Protein AF-A0A6P0YB75-F1 (afdb_monomer)

Nearest PDB structures (foldseek):
  1csk-assembly4_D  TM=7.414E-01  e=5.940E-02  Homo sapiens
  1k9a-assembly7_C  TM=7.794E-01  e=1.738E-01  Rattus norvegicus
  1k9a-assembly5_E  TM=6.124E-01  e=2.244E-01  Rattus norvegicus
  1k9a-assembly1_A  TM=3.375E-01  e=1.346E-01  Rattus norvegicus
  1k9a-assembly2_B  TM=3.162E-01  e=3.741E-01  Rattus norvegicus

pLDDT: mean 79.68, std 18.78, range [30.53, 96.0]

Solvent-accessible surface area (backbone atoms only — not comparable to full-atom values): 10527 Å² total; per-residue (Å²): 138,81,85,79,86,72,79,84,76,64,83,79,72,74,65,93,62,77,86,62,41,35,24,21,36,36,48,36,80,83,42,90,81,48,35,46,64,26,13,80,39,65,90,89,41,56,79,74,48,77,43,51,48,67,44,62,29,33,53,76,48,67,44,97,85,58,57,25,29,30,30,38,38,74,94,76,40,71,29,22,32,57,35,80,29,58,23,79,59,63,76,88,78,91,82,90,75,78,83,50,81,52,40,25,37,88,39,49,40,70,37,56,26,31,30,60,19,46,100,91,36,49,51,35,69,26,18,70,25,59,44,93,86,26,50,74,47,103,55,62,46,47,55,68,40,49,28,31,28,37,69,59,61,91,82,54,59,65,32,83,57,17,25,28,32,27,30,72,89,44,70,86,51,58,34,21,31,54,44,87,31,43,50,69,115

Mean predicted aligned error: 10.73 Å

Sequence (185 aa):
MADQWTPWVNQNNEILLAQQQVCQLQSSPADSRAGVDFRDQPNGGRNIAFFNNGTSVTVINRSNDGQWTQVTGPNNSQGWVYTPYLQNCNTRSGSQLPDTGDRTGGVPVGTICRAIGSPEYPNIPVRDFPNAKGYNMPFNFAKNTPLRVTEPPAGQESQSKWVYVQSVQTPQQMGWVWRPYIQCN

Secondary structure (DSSP, 8-state):
----------GGGS-------EEEE---TT-TT-EEEEESSTTTPPEEEEEETT-EEEEEEE-TTSSEEEEE-GGG-EEEEEGGGEES------SS---STTEETTEETT-EEEE---SS-SSEEEESSSSTTSPEEEEEEPTT-EEEE-PPPTT----TTEEEEEESS-TT-EEEEEGGGEEE-

Foldseek 3Di:
DDDDDDPPPPPVPPDPPPPFWKFWFADAPPPPVQWWFFFADPDPGDGDDIDHTRFIWTFDAADPVRQWTWTQGPPRDIGITGNQRTHPIPDDDDDDDDPPLQDALNHGAFFKKFFQADPVGQWWFFFSAQDPNGDTDPDTHGGGFIWGFGGRPPRGGHDNQWTWIAGPVHRVDTGITGPVRIGTD

Radius of gyration: 20.88 Å; Cα contacts (8 Å, |Δi|>4): 397; chains: 1; bounding box: 41×43×80 Å

Structure (mmCIF, N/CA/C/O backbone):
data_AF-A0A6P0YB75-F1
#
_entry.id   AF-A0A6P0YB75-F1
#
loop_
_atom_site.group_PDB
_atom_site.id
_atom_site.type_symbol
_atom_site.label_atom_id
_atom_site.label_alt_id
_atom_site.label_comp_id
_atom_site.label_asym_id
_atom_site.label_entity_id
_atom_site.label_seq_id
_atom_site.pdbx_PDB_ins_code
_atom_site.Cartn_x
_atom_site.Cartn_y
_atom_site.Cartn_z
_atom_site.occupancy
_atom_site.B_iso_or_equiv
_atom_site.auth_seq_id
_atom_site.auth_comp_id
_atom_site.auth_asym_id
_atom_site.auth_atom_id
_atom_site.pdbx_PDB_model_num
ATOM 1 N N . MET A 1 1 ? 17.774 -27.769 59.144 1.00 42.06 1 MET A N 1
ATOM 2 C CA . MET A 1 1 ? 17.929 -27.396 57.725 1.00 42.06 1 MET A CA 1
ATOM 3 C C . MET A 1 1 ? 16.581 -27.678 57.089 1.00 42.06 1 MET A C 1
ATOM 5 O O . MET A 1 1 ? 16.241 -28.841 56.947 1.00 42.06 1 MET A O 1
ATOM 9 N N . ALA A 1 2 ? 15.746 -26.649 56.949 1.00 37.94 2 ALA A N 1
ATOM 10 C CA . ALA A 1 2 ? 14.371 -26.773 56.473 1.00 37.94 2 ALA A CA 1
ATOM 11 C C . ALA A 1 2 ? 14.336 -26.290 55.022 1.00 37.94 2 ALA A C 1
ATOM 13 O O . ALA A 1 2 ? 14.595 -25.113 54.772 1.00 37.94 2 ALA A O 1
ATOM 14 N N . ASP A 1 3 ? 14.078 -27.207 54.093 1.00 39.31 3 ASP A N 1
ATOM 15 C CA . ASP A 1 3 ? 13.956 -26.894 52.674 1.00 39.31 3 ASP A CA 1
ATOM 16 C C . ASP A 1 3 ? 12.686 -26.076 52.432 1.00 39.31 3 ASP A C 1
ATOM 18 O O . ASP A 1 3 ? 11.568 -26.489 52.750 1.00 39.31 3 ASP A O 1
ATOM 22 N N . GLN A 1 4 ? 12.885 -24.871 51.905 1.00 36.19 4 GLN A N 1
ATOM 23 C CA . GLN A 1 4 ? 11.822 -23.962 51.512 1.00 36.19 4 GLN A CA 1
ATOM 24 C C . GLN A 1 4 ? 11.139 -24.493 50.251 1.00 36.19 4 GLN A C 1
ATOM 26 O O . GLN A 1 4 ? 11.751 -24.614 49.193 1.00 36.19 4 GLN A O 1
ATOM 31 N N . TRP A 1 5 ? 9.848 -24.785 50.370 1.00 30.53 5 TRP A N 1
ATOM 32 C CA . TRP A 1 5 ? 8.972 -25.088 49.246 1.00 30.53 5 TRP A CA 1
ATOM 33 C C . TRP A 1 5 ? 8.669 -23.781 48.499 1.00 30.53 5 TRP A C 1
ATOM 35 O O . TRP A 1 5 ? 7.882 -22.960 48.968 1.00 30.53 5 TRP A O 1
ATOM 45 N N . THR A 1 6 ? 9.302 -23.553 47.351 1.00 41.78 6 THR A N 1
ATOM 46 C CA . THR A 1 6 ? 8.857 -22.537 46.391 1.00 41.78 6 THR A CA 1
ATOM 47 C C . THR A 1 6 ? 7.869 -23.185 45.421 1.00 41.78 6 THR A C 1
ATOM 49 O O . THR A 1 6 ? 8.198 -24.202 44.805 1.00 41.78 6 THR A O 1
ATOM 52 N N . PRO A 1 7 ? 6.650 -22.644 45.243 1.00 32.53 7 PRO A N 1
ATOM 53 C CA . PRO A 1 7 ? 5.796 -23.100 44.162 1.00 32.53 7 PRO A CA 1
ATOM 54 C C . PRO A 1 7 ? 6.470 -22.736 42.840 1.00 32.53 7 PRO A C 1
ATOM 56 O O . PRO A 1 7 ? 6.895 -21.594 42.647 1.00 32.53 7 PRO A O 1
ATOM 59 N N . TRP A 1 8 ? 6.538 -23.695 41.920 1.00 31.61 8 TRP A N 1
ATOM 60 C CA . TRP A 1 8 ? 6.822 -23.423 40.517 1.00 31.61 8 TRP A CA 1
ATOM 61 C C . TRP A 1 8 ? 5.766 -22.438 40.003 1.00 31.61 8 TRP A C 1
ATOM 63 O O . TRP A 1 8 ? 4.630 -22.815 39.710 1.00 31.61 8 TRP A O 1
ATOM 73 N N . VAL A 1 9 ? 6.126 -21.159 39.903 1.00 37.66 9 VAL A N 1
ATOM 74 C CA . VAL A 1 9 ? 5.370 -20.219 39.082 1.00 37.66 9 VAL A CA 1
ATOM 75 C C . VAL A 1 9 ? 5.700 -20.598 37.648 1.00 37.66 9 VAL A C 1
ATOM 77 O O . VAL A 1 9 ? 6.695 -20.154 37.082 1.00 37.66 9 VAL A O 1
ATOM 80 N N . ASN A 1 10 ? 4.890 -21.486 37.072 1.00 36.12 10 ASN A N 1
ATOM 81 C CA . ASN A 1 10 ? 4.864 -21.670 35.632 1.00 36.12 10 ASN A CA 1
ATOM 82 C C . ASN A 1 10 ? 4.626 -20.285 35.018 1.00 36.12 10 ASN A C 1
ATOM 84 O O . ASN A 1 10 ? 3.527 -19.741 35.121 1.00 36.12 10 ASN A O 1
ATOM 88 N N . GLN A 1 11 ? 5.643 -19.728 34.358 1.00 43.62 11 GLN A N 1
ATOM 89 C CA . GLN A 1 11 ? 5.582 -18.471 33.595 1.00 43.62 11 GLN A CA 1
ATOM 90 C C . GLN A 1 11 ? 4.576 -18.519 32.424 1.00 43.62 11 GLN A C 1
ATOM 92 O O . GLN A 1 11 ? 4.453 -17.572 31.662 1.00 43.62 11 GLN A O 1
ATOM 97 N N . ASN A 1 12 ? 3.804 -19.600 32.310 1.00 41.28 12 ASN A N 1
ATOM 98 C CA . ASN A 1 12 ? 2.745 -19.795 31.328 1.00 41.28 12 ASN A CA 1
ATOM 99 C C . ASN A 1 12 ? 1.387 -19.225 31.786 1.00 41.28 12 ASN A C 1
ATOM 101 O O . ASN A 1 12 ? 0.388 -19.432 31.106 1.00 41.28 12 ASN A O 1
ATOM 105 N N . ASN A 1 13 ? 1.337 -18.527 32.929 1.00 40.22 13 ASN A N 1
ATOM 106 C CA . ASN A 1 13 ? 0.132 -17.870 33.451 1.00 40.22 13 ASN A CA 1
ATOM 107 C C . ASN A 1 13 ? 0.037 -16.370 33.115 1.00 40.22 13 ASN A C 1
ATOM 109 O O . ASN A 1 13 ? -0.724 -15.640 33.750 1.00 40.22 13 ASN A O 1
ATOM 113 N N . GLU A 1 14 ? 0.718 -15.908 32.067 1.00 42.75 14 GLU A N 1
ATOM 114 C CA . GLU A 1 14 ? 0.273 -14.711 31.350 1.00 42.75 14 GLU A CA 1
ATOM 115 C C . GLU A 1 14 ? -0.895 -15.106 30.437 1.00 42.75 14 GLU A C 1
ATOM 117 O O . GLU A 1 14 ? -0.723 -15.461 29.278 1.00 42.75 14 GLU A O 1
ATOM 122 N N . ILE A 1 15 ? -2.077 -15.156 31.058 1.00 40.09 15 ILE A N 1
ATOM 123 C CA . ILE A 1 15 ? -3.403 -14.818 30.527 1.00 40.09 15 ILE A CA 1
ATOM 124 C C . ILE A 1 15 ? -3.524 -14.950 28.999 1.00 40.09 15 ILE A C 1
ATOM 126 O O . ILE A 1 15 ? -2.952 -14.158 28.254 1.00 40.09 15 ILE A O 1
ATOM 130 N N . LEU A 1 16 ? -4.394 -15.865 28.548 1.00 35.81 16 LEU A N 1
ATOM 131 C CA . LEU A 1 16 ? -5.056 -15.807 27.239 1.00 35.81 16 LEU A CA 1
ATOM 132 C C . LEU A 1 16 ? -5.754 -14.440 27.054 1.00 35.81 16 LEU A C 1
ATOM 134 O O . LEU A 1 16 ? -6.970 -14.309 27.181 1.00 35.81 16 LEU A O 1
ATOM 138 N N . LEU A 1 17 ? -4.992 -13.397 26.751 1.00 38.56 17 LEU A N 1
ATOM 139 C CA . LEU A 1 17 ? -5.487 -12.223 26.068 1.00 38.56 17 LEU A CA 1
ATOM 140 C C . LEU A 1 17 ? -5.640 -12.693 24.631 1.00 38.56 17 LEU A C 1
ATOM 142 O O . LEU A 1 17 ? -4.646 -13.010 23.977 1.00 38.56 17 LEU A O 1
ATOM 146 N N . ALA A 1 18 ? -6.882 -12.815 24.156 1.00 42.28 18 ALA A N 1
ATOM 147 C CA . ALA A 1 18 ? -7.155 -12.931 22.730 1.00 42.28 18 ALA A CA 1
ATOM 148 C C . ALA A 1 18 ? -6.204 -11.967 22.011 1.00 42.28 18 ALA A C 1
ATOM 150 O O . ALA A 1 18 ? -6.216 -10.780 22.333 1.00 42.28 18 ALA A O 1
ATOM 151 N N . GLN A 1 19 ? -5.312 -12.486 21.160 1.00 53.00 19 GLN A N 1
ATOM 152 C CA . GLN A 1 19 ? -4.280 -11.704 20.479 1.00 53.00 19 GLN A CA 1
ATOM 153 C C . GLN A 1 19 ? -4.972 -10.702 19.550 1.00 53.00 19 GLN A C 1
ATOM 155 O O . GLN A 1 19 ? -5.196 -10.952 18.368 1.00 53.00 19 GLN A O 1
ATOM 160 N N . GLN A 1 20 ? -5.409 -9.590 20.126 1.00 65.50 20 GLN A N 1
ATOM 161 C CA . GLN A 1 20 ? -6.112 -8.521 19.457 1.00 65.50 20 GLN A CA 1
ATOM 162 C C . GLN A 1 20 ? -5.067 -7.771 18.646 1.00 65.50 20 GLN A C 1
ATOM 164 O O . GLN A 1 20 ? -4.262 -7.016 19.185 1.00 65.50 20 GLN A O 1
ATOM 169 N N . GLN A 1 21 ? -5.041 -8.052 17.346 1.00 82.00 21 GLN A N 1
ATOM 170 C CA . GLN A 1 21 ? -4.187 -7.353 16.399 1.00 82.00 21 GLN A CA 1
ATOM 171 C C . GLN A 1 21 ? -4.589 -5.873 16.390 1.00 82.00 21 GLN A C 1
ATOM 173 O O . GLN A 1 21 ? -5.660 -5.511 15.912 1.00 82.00 21 GLN A O 1
ATOM 178 N N . VAL A 1 22 ? -3.730 -5.020 16.926 1.00 86.94 22 VAL A N 1
ATOM 179 C CA . VAL A 1 22 ? -3.815 -3.562 16.882 1.00 86.94 22 VAL A CA 1
ATOM 180 C C . VAL A 1 22 ? -3.017 -3.071 15.687 1.00 86.94 22 VAL A C 1
ATOM 182 O O . VAL A 1 22 ? -1.873 -3.469 15.509 1.00 86.94 22 VAL A O 1
ATOM 185 N N . CYS A 1 23 ? -3.600 -2.189 14.890 1.00 89.50 23 CYS A N 1
ATOM 186 C CA . CYS A 1 23 ? -2.966 -1.542 13.747 1.00 89.50 23 CYS A CA 1
ATOM 187 C C . CYS A 1 23 ? -3.143 -0.026 13.848 1.00 89.50 23 CYS A C 1
ATOM 189 O O . CYS A 1 23 ? -4.002 0.456 14.585 1.00 89.50 23 CYS A O 1
ATOM 191 N N . GLN A 1 24 ? -2.382 0.727 13.067 1.00 91.12 24 GLN A N 1
ATOM 192 C CA . GLN A 1 24 ? -2.587 2.151 12.840 1.00 91.12 24 GLN A CA 1
ATOM 193 C C . GLN A 1 24 ? -3.299 2.395 11.511 1.00 91.12 24 GLN A C 1
ATOM 195 O O . GLN A 1 24 ? -3.044 1.724 10.511 1.00 91.12 24 GLN A O 1
ATOM 200 N N . LEU A 1 25 ? -4.197 3.377 11.500 1.00 91.50 25 LEU A N 1
ATOM 201 C CA . LEU A 1 25 ? -4.822 3.858 10.273 1.00 91.50 25 LEU A CA 1
ATOM 202 C C . LEU A 1 25 ? -3.837 4.708 9.479 1.00 91.50 25 LEU A C 1
ATOM 204 O O . LEU A 1 25 ? -3.236 5.628 10.024 1.00 91.50 25 LEU A O 1
ATOM 208 N N . GLN A 1 26 ? -3.730 4.442 8.185 1.00 90.00 26 GLN A N 1
ATOM 209 C CA . GLN A 1 26 ? -2.942 5.238 7.263 1.00 90.00 26 GLN A CA 1
ATOM 210 C C . GLN A 1 26 ? -3.632 5.278 5.902 1.00 90.00 26 GLN A C 1
ATOM 212 O O . GLN A 1 26 ? -3.748 4.274 5.198 1.00 90.00 26 GLN A O 1
ATOM 217 N N . SER A 1 27 ? -4.114 6.459 5.540 1.00 88.31 27 SER A N 1
ATOM 218 C CA . SER A 1 27 ? -4.605 6.769 4.200 1.00 88.31 27 SER A CA 1
ATOM 219 C C . SER A 1 27 ? -3.452 7.084 3.242 1.00 88.31 27 SER A C 1
ATOM 221 O O . SER A 1 27 ? -2.289 7.179 3.640 1.00 88.31 27 SER A O 1
ATOM 223 N N . SER A 1 28 ? -3.782 7.257 1.961 1.00 85.31 28 SER A N 1
ATOM 224 C CA . SER A 1 28 ? -2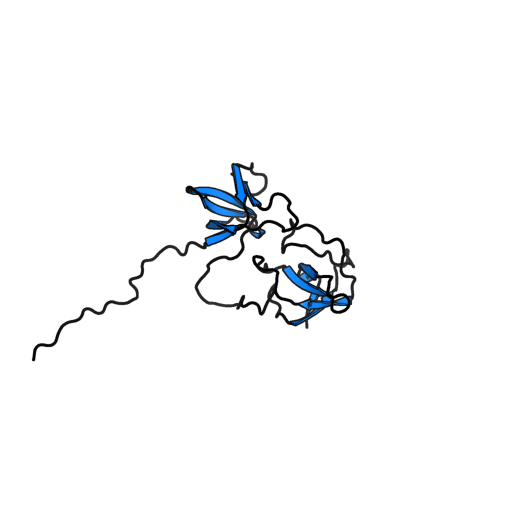.824 7.711 0.949 1.00 85.31 28 SER A CA 1
ATOM 225 C C . SER A 1 28 ? -2.147 9.018 1.386 1.00 85.31 28 SER A C 1
ATOM 227 O O . SER A 1 28 ? -2.868 9.936 1.773 1.00 85.31 28 SER A O 1
ATOM 229 N N . PRO A 1 29 ? -0.816 9.174 1.271 1.00 81.94 29 PRO A N 1
ATOM 230 C CA . PRO A 1 29 ? -0.142 10.437 1.573 1.00 81.94 29 PRO A CA 1
ATOM 231 C C . PRO A 1 29 ? -0.640 11.616 0.735 1.00 81.94 29 PRO A C 1
ATOM 233 O O . PRO A 1 29 ? -0.595 12.751 1.200 1.00 81.94 29 PRO A O 1
ATOM 236 N N . ALA A 1 30 ? -1.119 11.366 -0.488 1.00 81.62 30 ALA A N 1
ATOM 237 C CA . ALA A 1 30 ? -1.733 12.396 -1.319 1.00 81.62 30 ALA A CA 1
ATOM 238 C C . ALA A 1 30 ? -3.219 12.666 -0.992 1.00 81.62 30 ALA A C 1
ATOM 240 O O . ALA A 1 30 ? -3.802 13.578 -1.576 1.00 81.62 30 ALA A O 1
ATOM 241 N N . ASP A 1 31 ? -3.853 11.922 -0.069 1.00 84.12 31 ASP A N 1
ATOM 242 C CA . ASP A 1 31 ? -5.185 12.283 0.434 1.00 84.12 31 ASP A CA 1
ATOM 243 C C . ASP A 1 31 ? -5.062 13.497 1.363 1.00 84.12 31 ASP A C 1
ATOM 245 O O . ASP A 1 31 ? -4.543 13.408 2.477 1.00 84.12 31 ASP A O 1
ATOM 249 N N . SER A 1 32 ? -5.588 14.640 0.922 1.00 86.75 32 SER A N 1
ATOM 250 C CA . SER A 1 32 ? -5.543 15.897 1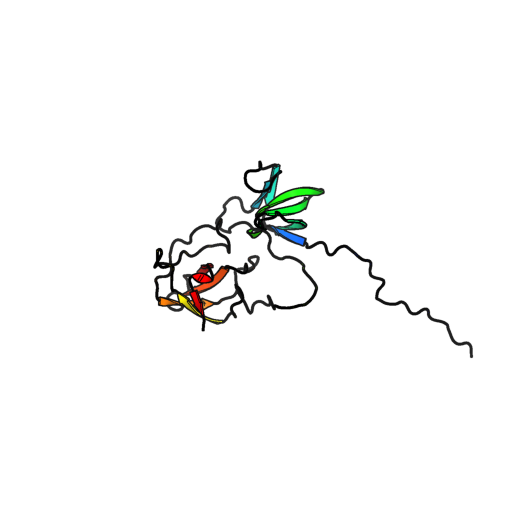.674 1.00 86.75 32 SER A CA 1
ATOM 251 C C . SER A 1 32 ? -6.333 15.862 2.985 1.00 86.75 32 SER A C 1
ATOM 253 O O . SER A 1 32 ? -6.193 16.772 3.799 1.00 86.75 32 SER A O 1
ATOM 255 N N . ARG A 1 33 ? -7.188 14.852 3.198 1.00 90.44 33 ARG A N 1
ATOM 256 C CA . ARG A 1 33 ? -7.925 14.673 4.457 1.00 90.44 33 ARG A CA 1
ATOM 257 C C . ARG A 1 33 ? -7.066 14.031 5.547 1.00 90.44 33 ARG A C 1
ATOM 259 O O . ARG A 1 33 ? -7.418 14.157 6.714 1.00 90.44 33 ARG A O 1
ATOM 266 N N . ALA A 1 34 ? -5.970 13.357 5.179 1.00 88.25 34 ALA A N 1
ATOM 267 C CA . ALA A 1 34 ? -5.028 12.710 6.096 1.00 88.25 34 ALA A CA 1
ATOM 268 C C . ALA A 1 34 ? -5.691 11.774 7.133 1.00 88.25 34 ALA A C 1
ATOM 270 O O . ALA A 1 34 ? -5.341 11.778 8.317 1.00 88.25 34 ALA A O 1
ATOM 271 N N . GLY A 1 35 ? -6.652 10.957 6.695 1.00 90.69 35 GLY A N 1
ATOM 272 C CA . GLY A 1 35 ? -7.375 10.039 7.572 1.00 90.69 35 GLY A CA 1
ATOM 273 C C . GLY A 1 35 ? -8.276 9.055 6.834 1.00 90.69 35 GLY A C 1
ATOM 274 O O . GLY A 1 35 ? -8.350 9.039 5.605 1.00 90.69 35 GLY A O 1
ATOM 275 N N . VAL A 1 36 ? -8.949 8.203 7.602 1.00 92.81 36 VAL A N 1
ATOM 276 C CA . VAL A 1 36 ? -9.714 7.053 7.118 1.00 92.81 36 VAL A CA 1
ATOM 277 C C . VAL A 1 36 ? -11.157 7.129 7.609 1.00 92.81 36 VAL A C 1
ATOM 279 O O . VAL A 1 36 ? -11.425 7.355 8.789 1.00 92.81 36 VAL A O 1
ATOM 282 N N . ASP A 1 37 ? -12.086 6.888 6.686 1.00 92.12 37 ASP A N 1
ATOM 283 C CA . ASP A 1 37 ? -13.514 6.767 6.971 1.00 92.12 37 ASP A CA 1
ATOM 284 C C . ASP A 1 37 ? -13.843 5.375 7.539 1.00 92.12 37 ASP A C 1
ATOM 286 O O . ASP A 1 37 ? -13.497 4.349 6.944 1.00 92.12 37 ASP A O 1
ATOM 290 N N . PHE A 1 38 ? -14.572 5.338 8.650 1.00 93.75 38 PHE A N 1
ATOM 291 C CA . PHE A 1 38 ? -15.242 4.148 9.166 1.00 93.75 38 PHE A CA 1
ATOM 292 C C . PHE A 1 38 ? -16.620 4.021 8.533 1.00 93.75 38 PHE A C 1
ATOM 294 O O . PHE A 1 38 ? -17.349 5.004 8.381 1.00 93.75 38 PHE A O 1
ATOM 301 N N . ARG A 1 39 ? -17.006 2.788 8.215 1.00 94.75 39 ARG A N 1
ATOM 302 C CA . ARG A 1 39 ? -18.315 2.474 7.640 1.00 94.75 39 ARG A CA 1
ATOM 303 C C . ARG A 1 39 ? -19.132 1.548 8.526 1.00 94.75 39 ARG A C 1
ATOM 305 O O . ARG A 1 39 ? -18.575 0.748 9.272 1.00 94.75 39 ARG A O 1
ATOM 312 N N . ASP A 1 40 ? -20.450 1.643 8.415 1.00 93.88 40 ASP A N 1
ATOM 313 C CA . ASP A 1 40 ? -21.387 0.727 9.078 1.00 93.88 40 ASP A CA 1
ATOM 314 C C . ASP A 1 40 ? -21.364 -0.688 8.480 1.00 93.88 40 ASP A C 1
ATOM 316 O O . ASP A 1 40 ? -21.554 -1.671 9.194 1.00 93.88 40 ASP A O 1
ATOM 320 N N . GLN A 1 41 ? -21.076 -0.798 7.184 1.00 90.69 41 GLN A N 1
ATOM 321 C CA . GLN A 1 41 ? -20.977 -2.052 6.443 1.00 90.69 41 GLN A CA 1
ATOM 322 C C . GLN A 1 41 ? -19.759 -2.054 5.505 1.00 90.69 41 GLN A C 1
ATOM 324 O O . GLN A 1 41 ? -19.338 -0.991 5.026 1.00 90.69 41 GLN A O 1
ATOM 329 N N . PRO A 1 42 ? -19.188 -3.235 5.202 1.00 85.94 42 PRO A N 1
ATOM 330 C CA . PRO A 1 42 ? -18.172 -3.350 4.165 1.00 85.94 42 PRO A CA 1
ATOM 331 C C . PRO A 1 42 ? -18.782 -3.013 2.797 1.00 85.94 42 PRO A C 1
ATOM 333 O O . PRO A 1 42 ? -19.970 -3.211 2.584 1.00 85.94 42 PRO A O 1
ATOM 336 N N . ASN A 1 43 ? -17.956 -2.511 1.878 1.00 80.88 43 ASN A N 1
ATOM 337 C CA . ASN A 1 43 ? -18.282 -2.223 0.475 1.00 80.88 43 ASN A CA 1
ATOM 338 C C . ASN A 1 43 ? -19.664 -1.576 0.207 1.00 80.88 43 ASN A C 1
ATOM 340 O O . ASN A 1 43 ? -20.669 -2.254 0.024 1.00 80.88 43 ASN A O 1
ATOM 344 N N . GLY A 1 44 ? -19.704 -0.246 0.083 1.00 78.69 44 GLY A N 1
ATOM 345 C CA . GLY A 1 44 ? -20.944 0.485 -0.226 1.00 78.69 44 GLY A CA 1
ATOM 346 C C . GLY A 1 44 ? -21.737 0.943 1.002 1.00 78.69 44 GLY A C 1
ATOM 347 O O . GLY A 1 44 ? -22.666 1.728 0.846 1.00 78.69 44 GLY A O 1
ATOM 348 N N . GLY A 1 45 ? -21.314 0.554 2.211 1.00 86.19 45 GLY A N 1
ATOM 349 C CA . GLY A 1 45 ? -21.825 1.107 3.469 1.00 86.19 45 GLY A CA 1
ATOM 350 C C . GLY A 1 45 ? -21.594 2.617 3.609 1.00 86.19 45 GLY A C 1
ATOM 351 O O . GLY A 1 45 ? -20.714 3.201 2.952 1.00 86.19 45 GLY A O 1
ATOM 352 N N . ARG A 1 46 ? -22.382 3.247 4.482 1.00 91.38 46 ARG A N 1
ATOM 353 C CA . ARG A 1 46 ? -22.335 4.682 4.772 1.00 91.38 46 ARG A CA 1
ATOM 354 C C . ARG A 1 46 ? -21.184 4.990 5.729 1.00 91.38 46 ARG A C 1
ATOM 356 O O . ARG A 1 46 ? -20.875 4.220 6.632 1.00 91.38 46 ARG A O 1
ATOM 363 N N . ASN A 1 47 ? -20.569 6.155 5.546 1.00 92.25 47 ASN A N 1
ATOM 364 C CA . ASN A 1 47 ? -19.598 6.693 6.492 1.00 92.25 47 ASN A CA 1
ATOM 365 C C . ASN A 1 47 ? -20.272 7.058 7.827 1.00 92.25 47 ASN A C 1
ATOM 367 O O . ASN A 1 47 ? -21.249 7.814 7.838 1.00 92.25 47 ASN A O 1
ATOM 371 N N . ILE A 1 48 ? -19.737 6.529 8.925 1.00 93.88 48 ILE A N 1
ATOM 372 C CA . ILE A 1 48 ? -20.224 6.749 10.293 1.00 93.88 48 ILE A CA 1
ATOM 373 C C . ILE A 1 48 ? -19.220 7.484 11.189 1.00 93.88 48 ILE A C 1
ATOM 375 O O . ILE A 1 48 ? -19.625 8.013 12.221 1.00 93.88 48 ILE A O 1
ATOM 379 N N . ALA A 1 49 ? -17.938 7.536 10.816 1.00 92.75 49 ALA A N 1
ATOM 380 C CA . ALA A 1 49 ? -16.906 8.281 11.534 1.00 92.75 49 ALA A CA 1
ATOM 381 C C . ALA A 1 49 ? -15.663 8.494 10.657 1.00 92.75 49 ALA A C 1
ATOM 383 O O . ALA A 1 49 ? -15.415 7.741 9.721 1.00 92.75 49 ALA A O 1
ATOM 384 N N . PHE A 1 50 ? -14.843 9.483 11.005 1.00 94.00 50 PHE A N 1
ATOM 385 C CA . PHE A 1 50 ? -13.554 9.741 10.366 1.00 94.00 50 PHE A CA 1
ATOM 386 C C . PHE A 1 50 ? -12.461 9.819 11.428 1.00 94.00 50 PHE A C 1
ATOM 388 O O . PHE A 1 50 ? -12.635 10.495 12.443 1.00 94.00 50 PHE A O 1
ATOM 395 N N . PHE A 1 51 ? -11.337 9.150 11.185 1.00 94.94 51 PHE A N 1
ATOM 396 C CA . PHE A 1 51 ? -10.189 9.154 12.087 1.00 94.94 51 PHE A CA 1
ATOM 397 C C . PHE A 1 51 ? -8.915 9.539 11.349 1.00 94.94 51 PHE A C 1
ATOM 399 O O . PHE A 1 51 ? -8.662 9.075 10.239 1.00 94.94 51 PHE A O 1
ATOM 406 N N . ASN A 1 52 ? -8.089 10.358 11.993 1.00 94.88 52 ASN A N 1
ATOM 407 C CA . ASN A 1 52 ? -6.818 10.801 11.433 1.00 94.88 52 ASN A CA 1
ATOM 408 C C . ASN A 1 52 ? -5.832 9.632 11.291 1.00 94.88 52 ASN A C 1
ATOM 410 O O . ASN A 1 52 ? -5.880 8.654 12.048 1.00 94.88 52 ASN A O 1
ATOM 414 N N . ASN A 1 53 ? -4.897 9.775 10.357 1.00 91.62 53 ASN A N 1
ATOM 415 C CA . ASN A 1 53 ? -3.741 8.895 10.227 1.00 91.62 53 ASN A CA 1
ATOM 416 C C . ASN A 1 53 ? -2.996 8.739 11.573 1.00 91.62 53 ASN A C 1
ATOM 418 O O . ASN A 1 53 ? -2.936 9.668 12.379 1.00 91.62 53 ASN A O 1
ATOM 422 N N . GLY A 1 54 ? -2.451 7.551 11.836 1.00 89.56 54 GLY A N 1
ATOM 423 C CA . GLY A 1 54 ? -1.795 7.181 13.094 1.00 89.56 54 GLY A CA 1
ATOM 424 C C . GLY A 1 54 ? -2.739 6.719 14.212 1.00 89.56 54 GLY A C 1
ATOM 425 O O . GLY A 1 54 ? -2.265 6.189 15.217 1.00 89.56 54 GLY A O 1
ATOM 426 N N . THR A 1 55 ? -4.062 6.864 14.052 1.00 93.94 55 THR A N 1
ATOM 427 C CA . THR A 1 55 ? -5.036 6.367 15.040 1.00 93.94 55 THR A CA 1
ATOM 428 C C . THR A 1 55 ? -4.917 4.852 15.188 1.00 93.94 55 THR A C 1
ATOM 430 O O . THR A 1 55 ? -5.043 4.121 14.204 1.00 93.94 55 THR A O 1
ATOM 433 N N . SER A 1 56 ? -4.719 4.382 16.420 1.00 92.19 56 SER A N 1
ATOM 434 C CA . SER A 1 56 ? -4.689 2.954 16.734 1.00 92.19 56 SER A CA 1
ATOM 435 C C . SER A 1 56 ? -6.093 2.357 16.752 1.00 92.19 56 SER A C 1
ATOM 437 O O . SER A 1 56 ? -7.013 2.909 17.358 1.00 92.19 56 SER A O 1
ATOM 439 N N . VAL A 1 57 ? -6.245 1.200 16.117 1.00 92.81 57 VAL A N 1
ATOM 440 C CA . VAL A 1 57 ? -7.496 0.447 16.026 1.00 92.81 57 VAL A CA 1
ATOM 441 C C . VAL A 1 57 ? -7.240 -1.030 16.279 1.00 92.81 57 VAL A C 1
ATOM 443 O O . VAL A 1 57 ? -6.192 -1.556 15.916 1.00 92.81 57 VAL A O 1
ATOM 446 N N . THR A 1 58 ? -8.204 -1.714 16.884 1.00 90.50 58 THR A N 1
ATOM 447 C CA . THR A 1 58 ? -8.122 -3.150 17.172 1.00 90.50 58 THR A CA 1
ATOM 448 C C . THR A 1 58 ? -8.943 -3.937 16.167 1.00 90.50 58 THR A C 1
ATOM 450 O O . THR A 1 58 ? -10.137 -3.695 16.031 1.00 90.50 58 THR A O 1
ATOM 453 N N . VAL A 1 59 ? -8.331 -4.892 15.476 1.00 88.38 59 VAL A N 1
ATOM 454 C CA . VAL A 1 59 ? -9.008 -5.795 14.543 1.00 88.38 59 VAL A CA 1
ATOM 455 C C . VAL A 1 59 ? -9.883 -6.776 15.313 1.00 88.38 59 VAL A C 1
ATOM 457 O O . VAL A 1 59 ? -9.400 -7.495 16.185 1.00 88.38 59 VAL A O 1
ATOM 460 N N . ILE A 1 60 ? -11.166 -6.828 14.952 1.00 89.38 60 ILE A N 1
ATOM 461 C CA . ILE A 1 60 ? -12.148 -7.729 15.573 1.00 89.38 60 ILE A CA 1
ATOM 462 C C . ILE A 1 60 ? -12.812 -8.675 14.570 1.00 89.38 60 ILE A C 1
ATOM 464 O O . ILE A 1 60 ? -13.288 -9.733 14.968 1.00 89.38 60 ILE A O 1
ATOM 468 N N . ASN A 1 61 ? -12.830 -8.336 13.275 1.00 85.06 61 ASN A N 1
ATOM 469 C CA . ASN A 1 61 ? -13.337 -9.226 12.229 1.00 85.06 61 ASN A CA 1
ATOM 470 C C . ASN A 1 61 ? -12.785 -8.856 10.843 1.00 85.06 61 ASN A C 1
ATOM 472 O O . ASN A 1 61 ? -12.170 -7.804 10.659 1.00 85.06 61 ASN A O 1
ATOM 476 N N . ARG A 1 62 ? -13.032 -9.703 9.843 1.00 86.31 62 ARG A N 1
ATOM 477 C CA . ARG A 1 62 ? -12.734 -9.447 8.431 1.00 86.31 62 ARG A CA 1
ATOM 478 C C . ARG A 1 62 ? -13.934 -9.824 7.571 1.00 86.31 62 ARG A C 1
ATOM 480 O O . ARG A 1 62 ? -14.699 -10.721 7.901 1.00 86.31 62 ARG A O 1
ATOM 487 N N . SER A 1 63 ? -14.095 -9.111 6.469 1.00 82.50 63 SER A N 1
ATOM 488 C CA . SER A 1 63 ? -15.084 -9.436 5.442 1.00 82.50 63 SER A CA 1
ATOM 489 C C . SER A 1 63 ? -14.655 -10.694 4.685 1.00 82.50 63 SER A C 1
ATOM 491 O O . SER A 1 63 ? -13.469 -11.025 4.644 1.00 82.50 63 SER A O 1
ATOM 493 N N . ASN A 1 64 ? -15.612 -11.388 4.065 1.00 75.69 64 ASN A N 1
ATOM 494 C CA . ASN A 1 64 ? -15.354 -12.654 3.370 1.00 75.69 64 ASN A CA 1
ATOM 495 C C . ASN A 1 64 ? -14.343 -12.523 2.216 1.00 75.69 64 ASN A C 1
ATOM 497 O O . ASN A 1 64 ? -13.623 -13.473 1.927 1.00 75.69 64 ASN A O 1
ATOM 501 N N . ASP A 1 65 ? -14.280 -11.361 1.560 1.00 73.44 65 ASP A N 1
ATOM 502 C CA . ASP A 1 65 ? -13.327 -11.075 0.478 1.00 73.44 65 ASP A CA 1
ATOM 503 C C . ASP A 1 65 ? -11.975 -10.528 0.982 1.00 73.44 65 ASP A C 1
ATOM 505 O O . ASP A 1 65 ? -11.050 -10.326 0.191 1.00 73.44 65 ASP A O 1
ATOM 509 N N . GLY A 1 66 ? -11.854 -10.283 2.292 1.00 76.88 66 GLY A N 1
ATOM 510 C CA . GLY A 1 66 ? -10.669 -9.728 2.938 1.00 76.88 66 GLY A CA 1
ATOM 511 C C . GLY A 1 66 ? -10.349 -8.277 2.564 1.00 76.88 66 GLY A C 1
ATOM 512 O O . GLY A 1 66 ? -9.273 -7.801 2.923 1.00 76.88 66 GLY A O 1
ATOM 513 N N . GLN A 1 67 ? -11.230 -7.570 1.846 1.00 82.12 67 GLN A N 1
ATOM 514 C CA . GLN A 1 67 ? -11.000 -6.174 1.451 1.00 82.12 67 GLN A CA 1
ATOM 515 C C . GLN A 1 67 ? -11.314 -5.182 2.569 1.00 82.12 67 GLN A C 1
ATOM 517 O O . GLN A 1 67 ? -10.781 -4.070 2.584 1.00 82.12 67 GLN A O 1
ATOM 522 N N . TRP A 1 68 ? -12.192 -5.578 3.486 1.00 88.12 68 TRP A N 1
ATOM 523 C CA . TRP A 1 68 ? -12.602 -4.782 4.633 1.00 88.12 68 TRP A CA 1
ATOM 524 C C . TRP A 1 68 ? -12.309 -5.508 5.938 1.00 88.12 68 TRP A C 1
ATOM 526 O O . TRP A 1 68 ? -12.573 -6.708 6.078 1.00 88.12 68 TRP A O 1
ATOM 536 N N . THR A 1 69 ? -11.838 -4.749 6.918 1.00 90.19 69 THR A N 1
ATOM 537 C CA . THR A 1 69 ? -11.591 -5.213 8.279 1.00 90.19 69 THR A CA 1
ATOM 538 C C . THR A 1 69 ? -12.530 -4.475 9.214 1.00 90.19 69 THR A C 1
ATOM 540 O O . THR A 1 69 ? -12.621 -3.247 9.166 1.00 90.19 69 THR A O 1
ATOM 543 N N . GLN A 1 70 ? -13.220 -5.219 10.070 1.00 92.12 70 GLN A N 1
ATOM 544 C CA . GLN A 1 70 ? -13.973 -4.629 11.162 1.00 92.12 70 GLN A CA 1
ATOM 545 C C . GLN A 1 70 ? -13.019 -4.358 12.317 1.00 92.12 70 GLN A C 1
ATOM 547 O O . GLN A 1 70 ? -12.243 -5.235 12.718 1.00 92.12 70 GLN A O 1
ATOM 552 N N . VAL A 1 71 ? -13.083 -3.145 12.849 1.00 93.00 71 VAL A N 1
ATOM 553 C CA . VAL A 1 71 ? -12.190 -2.688 13.903 1.00 93.00 71 VAL A CA 1
ATOM 554 C C . VAL A 1 71 ? -12.952 -1.985 15.018 1.00 93.00 71 VAL A C 1
ATOM 556 O O . VAL A 1 71 ? -14.020 -1.412 14.794 1.00 93.00 71 VAL A O 1
ATOM 559 N N . THR A 1 72 ? -12.358 -1.993 16.204 1.00 93.56 72 THR A N 1
ATOM 560 C CA . THR A 1 72 ? -12.705 -1.106 17.312 1.00 93.56 72 THR A CA 1
ATOM 561 C C . THR A 1 72 ? -11.713 0.055 17.336 1.00 93.56 72 THR A C 1
ATOM 563 O O . THR A 1 72 ? -10.509 -0.162 17.487 1.00 93.56 72 THR A O 1
ATOM 566 N N . GLY A 1 73 ? -12.204 1.278 17.155 1.00 90.62 73 GLY A N 1
ATOM 567 C CA . GLY A 1 73 ? -11.442 2.522 17.241 1.00 90.62 73 GLY A CA 1
ATOM 568 C C . GLY A 1 73 ? -11.619 3.244 18.585 1.00 90.62 73 GLY A C 1
ATOM 569 O O . GLY A 1 73 ? -12.133 2.664 19.548 1.00 90.62 73 GLY A O 1
ATOM 570 N N . PRO A 1 74 ? -11.210 4.524 18.671 1.00 90.56 74 PRO A N 1
ATOM 571 C CA . PRO A 1 74 ? -11.369 5.348 19.868 1.00 90.56 74 PRO A CA 1
ATOM 572 C C . PRO A 1 74 ? -12.801 5.341 20.420 1.00 90.56 74 PRO A C 1
ATOM 574 O O . PRO A 1 74 ? -13.773 5.245 19.664 1.00 90.56 74 PRO A O 1
ATOM 577 N N . ASN A 1 75 ? -12.933 5.463 21.744 1.00 87.81 75 ASN A N 1
ATOM 578 C CA . ASN A 1 75 ? -14.215 5.458 22.465 1.00 87.81 75 ASN A CA 1
ATOM 579 C C . ASN A 1 75 ? -15.073 4.198 22.228 1.00 87.81 75 ASN A C 1
ATOM 581 O O . ASN A 1 75 ? -16.298 4.276 22.249 1.00 87.81 75 ASN A O 1
ATOM 585 N N . ASN A 1 76 ? -14.440 3.045 21.980 1.00 87.06 76 ASN A N 1
ATOM 586 C CA . ASN A 1 76 ? -15.105 1.776 21.649 1.00 87.06 76 ASN A CA 1
ATOM 587 C C . ASN A 1 76 ? -16.011 1.843 20.407 1.00 87.06 76 ASN A C 1
ATOM 589 O O . ASN A 1 76 ? -16.902 1.007 20.242 1.00 87.06 76 ASN A O 1
ATOM 593 N N . SER A 1 77 ? -15.789 2.819 19.521 1.00 90.88 77 SER A N 1
ATOM 594 C CA . SER A 1 77 ? -16.496 2.889 18.243 1.00 90.88 77 SER A CA 1
ATOM 595 C C . SER A 1 77 ? -16.138 1.679 17.385 1.00 90.88 77 SER A C 1
ATOM 597 O O . SER A 1 77 ? -14.971 1.310 17.276 1.00 90.88 77 SER A O 1
ATOM 599 N N . GLN A 1 78 ? -17.138 1.047 16.776 1.00 93.81 78 GLN A N 1
ATOM 600 C CA . GLN A 1 78 ? -16.927 -0.079 15.872 1.00 93.81 78 GLN A CA 1
ATOM 601 C C . GLN A 1 78 ? -17.337 0.301 14.460 1.00 93.81 78 GLN A C 1
ATOM 603 O O . GLN A 1 78 ? -18.352 0.965 14.250 1.00 93.81 78 GLN A O 1
ATOM 608 N N . GLY A 1 79 ? -16.553 -0.145 13.489 1.00 94.00 79 GLY A N 1
ATOM 609 C CA . GLY A 1 79 ? -16.847 0.087 12.087 1.00 94.00 79 GLY A CA 1
ATOM 610 C C . GLY A 1 79 ? -15.944 -0.720 11.174 1.00 94.00 79 GLY A C 1
ATOM 611 O O . GLY A 1 79 ? -15.052 -1.446 11.612 1.00 94.00 79 GLY A O 1
ATOM 612 N N . TRP A 1 80 ? -16.200 -0.586 9.883 1.00 94.75 80 TRP A N 1
ATOM 613 C CA . TRP A 1 80 ? -15.452 -1.223 8.815 1.00 94.75 80 TRP A CA 1
ATOM 614 C C . TRP A 1 80 ? -14.501 -0.227 8.173 1.00 94.75 80 TRP A C 1
ATOM 616 O O . TRP A 1 80 ? -14.908 0.864 7.772 1.00 94.75 80 TRP A O 1
ATOM 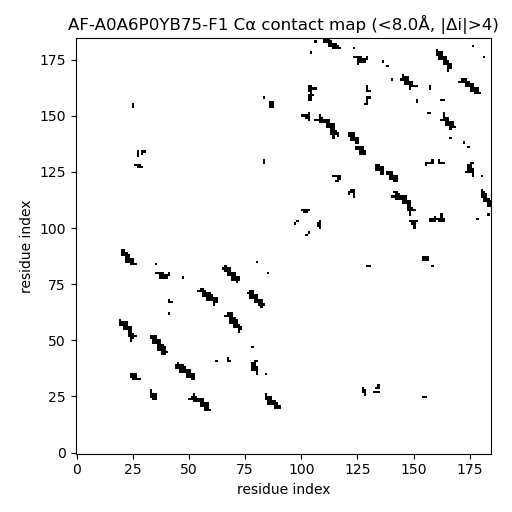626 N N . VAL A 1 81 ? -13.246 -0.634 8.024 1.00 93.31 81 VAL A N 1
ATOM 627 C CA . VAL A 1 81 ? -12.228 0.103 7.274 1.00 93.31 81 VAL A CA 1
ATOM 628 C C . VAL A 1 81 ? -11.725 -0.733 6.113 1.00 93.31 81 VAL A C 1
ATOM 630 O O . VAL A 1 81 ? -11.731 -1.965 6.162 1.00 93.31 81 VAL A O 1
ATOM 633 N N . TYR A 1 82 ? -11.270 -0.059 5.063 1.00 90.19 82 TYR A N 1
ATOM 634 C CA . TYR A 1 82 ? -10.602 -0.730 3.958 1.00 90.19 82 TYR A CA 1
ATOM 635 C C . TYR A 1 82 ? -9.280 -1.305 4.478 1.00 90.19 82 TYR A C 1
ATOM 637 O O . TYR A 1 82 ? -8.434 -0.561 4.975 1.00 90.19 82 TYR A O 1
ATOM 645 N N . THR A 1 83 ? -9.114 -2.627 4.405 1.00 87.12 83 THR A N 1
ATOM 646 C CA . THR A 1 83 ? -7.972 -3.349 4.989 1.00 87.12 83 THR A CA 1
ATOM 647 C C . THR A 1 83 ? -6.624 -2.771 4.557 1.00 87.12 83 THR A C 1
ATOM 649 O O . THR A 1 83 ? -5.749 -2.636 5.408 1.00 87.12 83 THR A O 1
ATOM 652 N N . PRO A 1 84 ? -6.448 -2.334 3.296 1.00 86.31 84 PRO A N 1
ATOM 653 C CA . PRO A 1 84 ? -5.225 -1.675 2.858 1.00 86.31 84 PRO A CA 1
ATOM 654 C C . PRO A 1 84 ? -4.861 -0.341 3.525 1.00 86.31 84 PRO A C 1
ATOM 656 O O . PRO A 1 84 ? -3.812 0.195 3.184 1.00 86.31 84 PRO A O 1
ATOM 659 N N . TYR A 1 85 ? -5.704 0.225 4.390 1.00 90.25 85 TYR A N 1
ATOM 660 C CA . TYR A 1 85 ? -5.361 1.387 5.219 1.00 90.25 85 TYR A CA 1
ATOM 661 C C . TYR A 1 85 ? -4.898 1.003 6.631 1.00 90.25 85 TYR A C 1
ATOM 663 O O . TYR A 1 85 ? -4.568 1.881 7.420 1.00 90.25 85 TYR A O 1
ATOM 671 N N . LEU A 1 86 ? -4.886 -0.286 6.979 1.00 88.38 86 LEU A N 1
ATOM 672 C CA . LEU A 1 86 ? -4.336 -0.774 8.243 1.00 88.38 86 LEU A CA 1
ATOM 673 C C . LEU A 1 86 ? -2.850 -1.061 8.068 1.00 88.38 86 LEU A C 1
ATOM 675 O O . LEU A 1 86 ? -2.487 -1.905 7.254 1.00 88.38 86 LEU A O 1
ATOM 679 N N . GLN A 1 87 ? -2.011 -0.361 8.819 1.00 85.88 87 GLN A N 1
ATOM 680 C CA . GLN A 1 87 ? -0.550 -0.462 8.794 1.00 85.88 87 GLN A CA 1
ATOM 681 C C . GLN A 1 87 ? -0.024 -0.610 10.228 1.00 85.88 87 GLN A C 1
ATOM 683 O O . GLN A 1 87 ? -0.779 -0.434 11.183 1.00 85.88 87 GLN A O 1
ATOM 688 N N . ASN A 1 88 ? 1.261 -0.891 10.405 1.00 82.75 88 ASN A N 1
ATOM 689 C CA . ASN A 1 88 ? 1.948 -0.976 11.698 1.00 82.75 88 ASN A CA 1
ATOM 690 C C . ASN A 1 88 ? 1.237 -1.922 12.676 1.00 82.75 88 ASN A C 1
ATOM 692 O O . ASN A 1 88 ? 1.001 -1.582 13.840 1.00 82.75 88 ASN A O 1
ATOM 696 N N . CYS A 1 89 ? 0.817 -3.090 12.187 1.00 83.25 89 CYS A N 1
ATOM 697 C CA . CYS A 1 89 ? 0.038 -4.032 12.981 1.00 83.25 89 CYS A CA 1
ATOM 698 C C . CYS A 1 89 ? 0.918 -4.816 13.973 1.00 83.25 89 CYS A C 1
ATOM 700 O O . CYS A 1 89 ? 1.889 -5.461 13.590 1.00 83.25 89 CYS A O 1
ATOM 702 N N . ASN A 1 90 ? 0.546 -4.842 15.254 1.00 76.50 90 ASN A N 1
ATOM 703 C CA . ASN A 1 90 ? 1.314 -5.456 16.341 1.00 76.50 90 ASN A CA 1
ATOM 704 C C . ASN A 1 90 ? 1.186 -6.996 16.420 1.00 76.50 90 ASN A C 1
ATOM 706 O O . ASN A 1 90 ? 0.926 -7.558 17.482 1.00 76.50 90 ASN A O 1
ATOM 710 N N . THR A 1 91 ? 1.391 -7.740 15.337 1.00 56.56 91 THR A N 1
ATOM 711 C CA . THR A 1 91 ? 1.442 -9.206 15.459 1.00 56.56 91 THR A CA 1
ATOM 712 C C . THR A 1 91 ? 2.788 -9.654 16.040 1.00 56.56 91 THR A C 1
ATOM 714 O O . THR A 1 91 ? 3.785 -9.717 15.325 1.00 56.56 91 THR A O 1
ATOM 717 N N . ARG A 1 92 ? 2.831 -10.028 17.329 1.00 48.88 92 ARG A N 1
ATOM 718 C CA . ARG A 1 92 ? 3.891 -10.898 17.875 1.00 48.88 92 ARG A CA 1
ATOM 719 C C . ARG A 1 92 ? 3.408 -12.350 17.922 1.00 48.88 92 ARG A C 1
ATOM 721 O O . ARG A 1 92 ? 2.764 -12.740 18.890 1.00 48.88 92 ARG A O 1
ATOM 728 N N . SER A 1 93 ? 3.763 -13.144 16.907 1.00 40.62 93 SER A N 1
ATOM 729 C CA . SER A 1 93 ? 4.448 -14.449 17.057 1.00 40.62 93 SER A CA 1
ATOM 730 C C . SER A 1 93 ? 4.587 -15.184 15.715 1.00 40.62 93 SER A C 1
ATOM 732 O O . SER A 1 93 ? 3.638 -15.753 15.193 1.00 40.62 93 SER A O 1
ATOM 734 N N . GLY A 1 94 ? 5.815 -15.143 15.189 1.00 40.53 94 GLY A N 1
ATOM 735 C CA . GLY A 1 94 ? 6.571 -16.240 14.571 1.00 40.53 94 GLY A CA 1
ATOM 736 C C . GLY A 1 94 ? 5.862 -17.299 13.723 1.00 40.53 94 GLY A C 1
ATOM 737 O O . GLY A 1 94 ? 5.474 -18.333 14.251 1.00 40.53 94 GLY A O 1
ATOM 738 N N . SER A 1 95 ? 5.880 -17.110 12.399 1.00 36.66 95 SER A N 1
ATOM 739 C CA . SER A 1 95 ? 6.274 -18.130 11.405 1.00 36.66 95 SER A CA 1
ATOM 740 C C . SER A 1 95 ? 6.162 -17.553 9.981 1.00 36.66 95 SER A C 1
ATOM 742 O O . SER A 1 95 ? 5.088 -17.581 9.393 1.00 36.66 95 SER A O 1
ATOM 744 N N . GLN A 1 96 ? 7.297 -17.077 9.438 1.00 37.47 96 GLN A N 1
ATOM 745 C CA . GLN A 1 96 ? 7.568 -16.733 8.021 1.00 37.47 96 GLN A CA 1
ATOM 746 C C . GLN A 1 96 ? 6.740 -15.554 7.456 1.00 37.47 96 GLN A C 1
ATOM 748 O O . GLN A 1 96 ? 5.631 -15.727 6.976 1.00 37.47 96 GLN A O 1
ATOM 753 N N . LEU A 1 97 ? 7.220 -14.311 7.448 1.00 30.56 97 LEU A N 1
ATOM 754 C CA . LEU A 1 97 ? 8.476 -13.815 6.873 1.00 30.56 97 LEU A CA 1
ATOM 755 C C . LEU A 1 97 ? 9.008 -12.629 7.703 1.00 30.56 97 LEU A C 1
ATOM 757 O O . LEU A 1 97 ? 8.226 -11.989 8.403 1.00 30.56 97 LEU A O 1
ATOM 761 N N . PRO A 1 98 ? 10.308 -12.296 7.625 1.00 31.55 98 PRO A N 1
ATOM 762 C CA . PRO A 1 98 ? 10.791 -11.031 8.154 1.00 31.55 98 PRO A 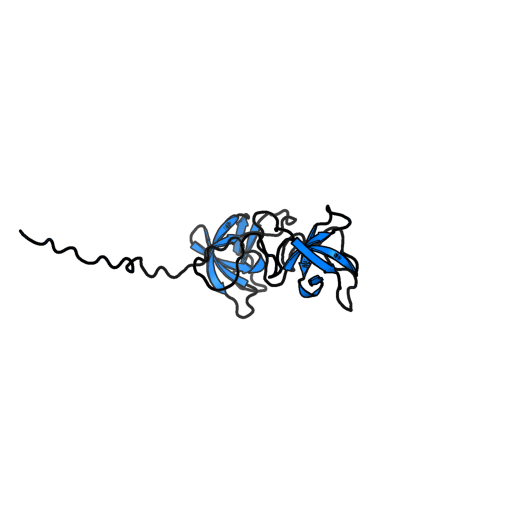CA 1
ATOM 763 C C . PRO A 1 98 ? 10.172 -9.913 7.311 1.00 31.55 98 PRO A C 1
ATOM 765 O O . PRO A 1 98 ? 10.515 -9.786 6.137 1.00 31.55 98 PRO A O 1
ATOM 768 N N . ASP A 1 99 ? 9.285 -9.123 7.909 1.00 45.09 99 ASP A N 1
ATOM 769 C CA . ASP A 1 99 ? 9.125 -7.708 7.550 1.00 45.09 99 ASP A CA 1
ATOM 770 C C . ASP A 1 99 ? 10.041 -6.883 8.477 1.00 45.09 99 ASP A C 1
ATOM 772 O O . ASP A 1 99 ? 9.671 -5.879 9.078 1.00 45.09 99 ASP A O 1
ATOM 776 N N . THR A 1 100 ? 11.284 -7.362 8.639 1.00 39.22 100 THR A N 1
ATOM 777 C CA . THR A 1 100 ? 12.400 -6.439 8.843 1.00 39.22 100 THR A CA 1
ATOM 778 C C . THR A 1 100 ? 12.434 -5.556 7.599 1.00 39.22 100 THR A C 1
ATOM 780 O O . THR A 1 100 ? 12.011 -6.008 6.535 1.00 39.22 100 THR A O 1
ATOM 783 N N . GLY A 1 101 ? 12.929 -4.324 7.687 1.00 54.31 101 GLY A N 1
ATOM 784 C CA . GLY A 1 101 ? 13.060 -3.392 6.552 1.00 54.31 101 GLY A CA 1
ATOM 785 C C . GLY A 1 101 ? 13.863 -3.909 5.341 1.00 54.31 101 GLY A C 1
ATOM 786 O O . GLY A 1 101 ? 14.238 -3.141 4.472 1.00 54.31 101 GLY A O 1
ATOM 787 N N . ASP A 1 102 ? 14.107 -5.211 5.238 1.00 69.38 102 ASP A N 1
ATOM 788 C CA . ASP A 1 102 ? 14.843 -5.897 4.200 1.00 69.38 102 ASP A CA 1
ATOM 789 C C . ASP A 1 102 ? 13.938 -6.479 3.102 1.00 69.38 102 ASP A C 1
ATOM 791 O O . ASP A 1 102 ? 14.476 -7.097 2.187 1.00 69.38 102 ASP A O 1
ATOM 795 N N . ARG A 1 103 ? 12.595 -6.364 3.153 1.00 81.44 103 ARG A N 1
ATOM 796 C CA . ARG A 1 103 ? 11.689 -6.836 2.079 1.00 81.44 103 ARG A CA 1
ATOM 797 C C . ARG A 1 103 ? 10.513 -5.889 1.802 1.00 81.44 103 ARG A C 1
ATOM 799 O O . ARG A 1 103 ? 9.993 -5.249 2.698 1.00 81.44 103 ARG A O 1
ATOM 806 N N . THR A 1 104 ? 10.039 -5.855 0.552 1.00 85.12 104 THR A N 1
ATOM 807 C CA . THR A 1 104 ? 8.716 -5.322 0.178 1.00 85.12 104 THR A CA 1
ATOM 808 C C . THR A 1 104 ? 8.027 -6.249 -0.827 1.00 85.12 104 THR A C 1
ATOM 810 O O . THR A 1 104 ? 8.617 -6.713 -1.801 1.00 85.12 104 THR A O 1
ATOM 813 N N . GLY A 1 105 ? 6.769 -6.599 -0.572 1.00 80.00 105 GLY A 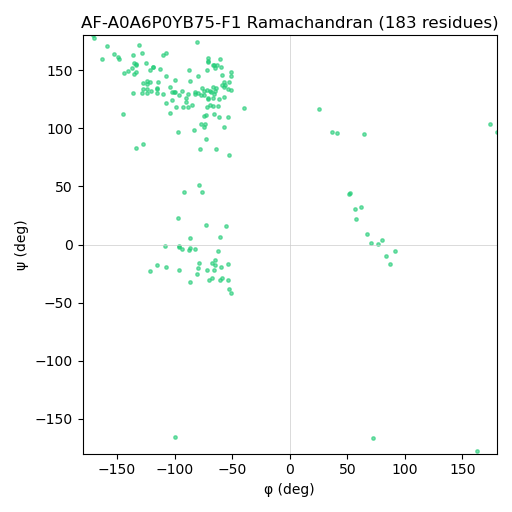N 1
ATOM 814 C CA . GLY A 1 105 ? 5.922 -7.455 -1.405 1.00 80.00 105 GLY A CA 1
ATOM 815 C C . GLY A 1 105 ? 6.505 -8.856 -1.544 1.00 80.00 105 GLY A C 1
ATOM 816 O O . GLY A 1 105 ? 6.424 -9.469 -2.609 1.00 80.00 105 GLY A O 1
ATOM 817 N N . GLY A 1 106 ? 7.186 -9.315 -0.488 1.00 81.69 106 GLY A N 1
ATOM 818 C CA . GLY A 1 106 ? 7.968 -10.551 -0.461 1.00 81.69 106 GLY A CA 1
ATOM 819 C C . GLY A 1 106 ? 9.329 -10.480 -1.170 1.00 81.69 106 GLY A C 1
ATOM 820 O O . GLY A 1 106 ? 10.044 -11.481 -1.183 1.00 81.69 106 GLY A O 1
ATOM 821 N N . VAL A 1 107 ? 9.720 -9.338 -1.745 1.00 86.19 107 VAL A N 1
ATOM 822 C CA . VAL A 1 107 ? 10.987 -9.167 -2.478 1.00 86.19 107 VAL A CA 1
ATOM 823 C C . VAL A 1 107 ? 12.035 -8.482 -1.603 1.00 86.19 107 VAL A C 1
ATOM 825 O O . VAL A 1 107 ? 11.721 -7.443 -1.032 1.00 86.19 107 VAL A O 1
ATOM 828 N N . PRO A 1 108 ? 13.276 -8.994 -1.509 1.00 87.88 108 PRO A N 1
ATOM 829 C CA . PRO A 1 108 ? 14.341 -8.330 -0.762 1.00 87.88 108 PRO A CA 1
ATOM 830 C C . PRO A 1 108 ? 14.640 -6.905 -1.234 1.00 87.88 108 PRO A C 1
ATOM 832 O O . PRO A 1 108 ? 14.772 -6.657 -2.433 1.00 87.88 108 PRO A O 1
ATOM 835 N N . VAL A 1 109 ? 14.800 -5.981 -0.291 1.00 87.19 109 VAL A N 1
ATOM 836 C CA . VAL A 1 109 ? 15.365 -4.651 -0.515 1.00 87.19 109 VAL A CA 1
ATOM 837 C C . VAL A 1 109 ? 16.758 -4.796 -1.122 1.00 87.19 109 VAL A C 1
ATOM 839 O O . VAL A 1 109 ? 17.517 -5.711 -0.812 1.00 87.19 109 VAL A O 1
ATOM 842 N N . GLY A 1 110 ? 17.065 -3.927 -2.080 1.00 88.00 110 GLY A N 1
ATOM 843 C CA . GLY A 1 110 ? 18.274 -3.986 -2.891 1.00 88.00 110 GLY A CA 1
ATOM 844 C C . GLY A 1 110 ? 18.156 -4.856 -4.146 1.00 88.00 110 GLY A C 1
ATOM 845 O O . GLY A 1 110 ? 18.957 -4.653 -5.062 1.00 88.00 110 GLY A O 1
ATOM 846 N N . THR A 1 111 ? 17.155 -5.744 -4.241 1.00 92.12 111 THR A N 1
ATOM 847 C CA . THR A 1 111 ? 16.919 -6.574 -5.438 1.00 92.12 111 THR A CA 1
ATOM 848 C C . THR A 1 111 ? 16.694 -5.692 -6.662 1.00 92.12 111 THR A C 1
ATOM 850 O O . THR A 1 111 ? 15.961 -4.700 -6.600 1.00 92.12 111 THR A O 1
ATOM 853 N N . ILE A 1 112 ? 17.305 -6.061 -7.789 1.00 94.31 112 ILE A N 1
ATOM 854 C CA . ILE A 1 112 ? 17.047 -5.414 -9.074 1.00 94.31 112 ILE A CA 1
ATOM 855 C C . ILE A 1 112 ? 15.951 -6.184 -9.802 1.00 94.31 112 ILE A C 1
ATOM 857 O O . ILE A 1 112 ? 16.095 -7.352 -10.155 1.00 94.31 112 ILE A O 1
ATOM 861 N N . CYS A 1 113 ? 14.855 -5.488 -10.051 1.00 94.94 113 CYS A N 1
ATOM 862 C CA . CYS A 1 113 ? 13.740 -5.943 -10.849 1.00 94.94 113 CYS A CA 1
ATOM 863 C C . CYS A 1 113 ? 13.715 -5.211 -12.189 1.00 94.94 113 CYS A C 1
ATOM 865 O O . CYS A 1 113 ? 14.337 -4.166 -12.393 1.00 94.94 113 CYS A O 1
ATOM 867 N N . ARG A 1 114 ? 12.938 -5.751 -13.115 1.00 95.00 114 ARG A N 1
ATOM 868 C CA . ARG A 1 114 ? 12.654 -5.153 -14.406 1.00 95.00 114 ARG A CA 1
ATOM 869 C C . ARG A 1 114 ? 11.154 -4.942 -14.533 1.00 95.00 114 ARG A C 1
ATOM 871 O O . ARG A 1 114 ? 10.365 -5.848 -14.266 1.00 95.00 114 ARG A O 1
ATOM 878 N N . ALA A 1 115 ? 10.773 -3.742 -14.949 1.00 93.62 115 ALA A N 1
ATOM 879 C CA . ALA A 1 115 ? 9.405 -3.439 -15.328 1.00 93.62 115 ALA A CA 1
ATOM 880 C C . ALA A 1 115 ? 9.002 -4.304 -16.531 1.00 93.62 115 ALA A C 1
ATOM 882 O O . ALA A 1 115 ? 9.626 -4.213 -17.586 1.00 93.62 115 ALA A O 1
ATOM 883 N N . ILE A 1 116 ? 7.977 -5.142 -16.396 1.00 92.62 116 ILE A N 1
ATOM 884 C CA . ILE A 1 116 ? 7.456 -5.951 -17.510 1.00 92.62 116 ILE A CA 1
ATOM 885 C C . ILE A 1 116 ? 6.096 -5.453 -18.010 1.00 92.62 116 ILE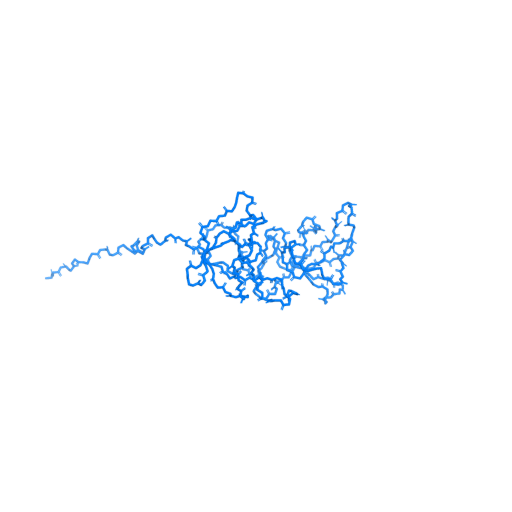 A C 1
ATOM 887 O O . ILE A 1 116 ? 5.758 -5.714 -19.166 1.00 92.62 116 ILE A O 1
ATOM 891 N N . GLY A 1 117 ? 5.376 -4.674 -17.193 1.00 87.06 117 GLY A N 1
ATOM 892 C CA . GLY A 1 117 ? 4.041 -4.174 -17.524 1.00 87.06 117 GLY A CA 1
ATOM 893 C C . GLY A 1 117 ? 2.980 -5.271 -17.476 1.00 87.06 117 GLY A C 1
ATOM 894 O O . GLY A 1 117 ? 3.218 -6.370 -16.974 1.00 87.06 117 GLY A O 1
ATOM 895 N N . SER A 1 118 ? 1.806 -4.967 -18.021 1.00 78.94 118 SER A N 1
ATOM 896 C CA . SER A 1 118 ? 0.827 -5.970 -18.440 1.00 78.94 118 SER A CA 1
ATOM 897 C C . SER A 1 118 ? 0.750 -6.002 -19.974 1.00 78.94 118 SER A C 1
ATOM 899 O O . SER A 1 118 ? 1.191 -5.049 -20.624 1.00 78.94 118 SER A O 1
ATOM 901 N N . PRO A 1 119 ? 0.183 -7.060 -20.581 1.00 71.44 119 PRO A N 1
ATOM 902 C CA . PRO A 1 119 ? -0.056 -7.103 -22.026 1.00 71.44 119 PRO A CA 1
ATOM 903 C C . PRO A 1 119 ? -0.852 -5.899 -22.561 1.00 71.44 119 PRO A C 1
ATOM 905 O O . PRO A 1 119 ? -0.631 -5.478 -23.691 1.00 71.44 119 PRO A O 1
ATOM 908 N N . GLU A 1 120 ? -1.737 -5.329 -21.739 1.00 70.81 120 GLU A N 1
ATOM 909 C CA . GLU A 1 120 ? -2.597 -4.186 -22.080 1.00 70.81 120 GLU A CA 1
ATOM 910 C C . GLU A 1 120 ? -2.007 -2.838 -21.628 1.00 70.81 120 GLU A C 1
ATOM 912 O O . GLU A 1 120 ? -2.327 -1.792 -22.189 1.00 70.81 120 GLU A O 1
ATOM 917 N N . TYR A 1 121 ? -1.105 -2.854 -20.640 1.00 69.62 121 TYR A N 1
ATOM 918 C CA . TYR A 1 121 ? -0.480 -1.672 -20.050 1.00 69.62 121 TYR A CA 1
ATOM 919 C C . TYR A 1 121 ? 1.048 -1.823 -20.072 1.00 69.62 121 TYR A C 1
ATOM 921 O O . TYR A 1 121 ? 1.644 -2.272 -19.086 1.00 69.62 121 TYR A O 1
ATOM 929 N N . PRO A 1 122 ? 1.720 -1.446 -21.179 1.00 78.81 122 PRO A N 1
ATOM 930 C CA . PRO A 1 122 ? 3.175 -1.567 -21.285 1.00 78.81 122 PRO A CA 1
ATOM 931 C C . PRO A 1 122 ? 3.913 -0.650 -20.301 1.00 78.81 122 PRO A C 1
ATOM 933 O O . PRO A 1 122 ? 5.064 -0.917 -19.960 1.00 78.81 122 PRO A O 1
ATOM 936 N N . ASN A 1 123 ? 3.250 0.407 -19.825 1.00 89.81 123 ASN A N 1
ATOM 937 C CA . ASN A 1 123 ? 3.751 1.283 -18.777 1.00 89.81 123 ASN A CA 1
ATOM 938 C C . ASN A 1 123 ? 3.110 0.908 -17.437 1.00 89.81 123 ASN A C 1
ATOM 940 O O . ASN A 1 123 ? 1.892 0.776 -17.334 1.00 89.81 123 ASN A O 1
ATOM 944 N N . ILE A 1 124 ? 3.939 0.767 -16.410 1.00 90.81 124 ILE A N 1
ATOM 945 C CA . ILE A 1 124 ? 3.534 0.411 -15.055 1.00 90.81 124 ILE A CA 1
ATOM 946 C C . ILE A 1 124 ? 3.109 1.680 -14.317 1.00 90.81 124 ILE A C 1
ATOM 948 O O . ILE A 1 124 ? 3.949 2.572 -14.145 1.00 90.81 124 ILE A O 1
ATOM 952 N N . PRO A 1 125 ? 1.855 1.764 -13.842 1.00 90.62 125 PRO A N 1
ATOM 953 C CA . PRO A 1 125 ? 1.443 2.851 -12.973 1.00 90.62 125 PRO A CA 1
ATOM 954 C C . PRO A 1 125 ? 2.166 2.761 -11.633 1.00 90.62 125 PRO A C 1
ATOM 956 O O . PRO A 1 125 ? 2.261 1.687 -11.032 1.00 90.62 125 PRO A O 1
ATOM 959 N N . VAL A 1 126 ? 2.642 3.907 -11.163 1.00 92.81 126 VAL A N 1
ATOM 960 C CA . VAL A 1 126 ? 3.291 4.046 -9.860 1.00 92.81 126 VAL A CA 1
ATOM 961 C C . VAL A 1 126 ? 2.307 4.712 -8.902 1.00 92.81 126 VAL A C 1
ATOM 963 O O . VAL A 1 126 ? 1.624 5.667 -9.272 1.00 92.81 126 VAL A O 1
ATOM 966 N N . ARG A 1 127 ? 2.197 4.193 -7.678 1.00 91.69 127 ARG A N 1
ATOM 967 C CA . ARG A 1 127 ? 1.295 4.699 -6.635 1.00 91.69 127 ARG A CA 1
ATOM 968 C C . ARG A 1 127 ? 2.072 5.307 -5.475 1.00 91.69 127 ARG A C 1
ATOM 970 O O . ARG A 1 127 ? 3.191 4.895 -5.178 1.00 91.69 127 ARG A O 1
ATOM 977 N N . ASP A 1 128 ? 1.460 6.271 -4.804 1.00 89.25 128 ASP A N 1
ATOM 978 C CA . ASP A 1 128 ? 1.983 6.896 -3.580 1.00 89.25 128 ASP A CA 1
ATOM 979 C C . ASP A 1 128 ? 1.765 6.050 -2.316 1.00 89.25 128 ASP A C 1
ATOM 981 O O . ASP A 1 128 ? 2.401 6.289 -1.289 1.00 89.25 128 ASP A O 1
ATOM 985 N N . PHE A 1 129 ? 0.883 5.053 -2.401 1.00 87.69 129 PHE A N 1
ATOM 986 C CA . PHE A 1 129 ? 0.496 4.182 -1.300 1.00 87.69 129 PHE A CA 1
ATOM 987 C C . PHE A 1 129 ? 0.245 2.748 -1.814 1.00 87.69 129 PHE A C 1
ATOM 989 O O . PHE A 1 129 ? -0.199 2.598 -2.958 1.00 87.69 129 PHE A O 1
ATOM 996 N N . PRO A 1 130 ? 0.507 1.682 -1.026 1.00 84.00 130 PRO A N 1
ATOM 997 C CA . PRO A 1 130 ? 0.520 0.289 -1.492 1.00 84.00 130 PRO A CA 1
ATOM 998 C C . PRO A 1 130 ? -0.881 -0.297 -1.694 1.00 84.00 130 PRO A C 1
ATOM 1000 O O . PRO A 1 130 ? -1.170 -1.409 -1.258 1.00 84.00 130 PRO A O 1
ATOM 1003 N N . ASN A 1 131 ? -1.799 0.435 -2.325 1.00 80.50 131 ASN A N 1
ATOM 1004 C CA . ASN A 1 131 ? -3.138 -0.060 -2.592 1.00 80.50 131 ASN A CA 1
ATOM 1005 C C . ASN A 1 131 ? -3.793 0.581 -3.819 1.00 80.50 131 ASN A C 1
ATOM 1007 O O . ASN A 1 131 ? -3.384 1.623 -4.321 1.00 80.50 131 ASN A O 1
ATOM 1011 N N . ALA A 1 132 ? -4.865 -0.053 -4.299 1.00 72.75 132 ALA A N 1
ATOM 1012 C CA . ALA A 1 132 ? -5.588 0.392 -5.491 1.00 72.75 132 ALA A CA 1
ATOM 1013 C C . ALA A 1 132 ? -6.329 1.735 -5.321 1.00 72.75 132 ALA A C 1
ATOM 1015 O O . ALA A 1 132 ? -6.748 2.328 -6.313 1.00 72.75 132 ALA A O 1
ATOM 1016 N N . LYS A 1 133 ? -6.522 2.196 -4.080 1.00 77.81 133 LYS A N 1
ATOM 1017 C CA . LYS A 1 133 ? -7.128 3.489 -3.738 1.00 77.81 133 LYS A CA 1
ATOM 1018 C C . LYS A 1 133 ? -6.083 4.595 -3.544 1.00 77.81 133 LYS A C 1
ATOM 1020 O O . LYS A 1 133 ? -6.484 5.733 -3.327 1.00 77.81 133 LYS A O 1
ATOM 1025 N N . GLY A 1 134 ? -4.789 4.276 -3.625 1.00 81.31 134 GLY A N 1
ATOM 1026 C CA . GLY A 1 134 ? -3.718 5.264 -3.632 1.00 81.31 134 GLY A CA 1
ATOM 1027 C C . GLY A 1 134 ? -3.769 6.128 -4.888 1.00 81.31 134 GLY A C 1
ATOM 1028 O O . GLY A 1 134 ? -4.279 5.707 -5.936 1.00 81.31 134 GLY A O 1
ATOM 1029 N N . TYR A 1 135 ? -3.231 7.335 -4.806 1.00 86.81 135 TYR A N 1
ATOM 1030 C CA . TYR A 1 135 ? -3.123 8.228 -5.950 1.00 86.81 135 TYR A CA 1
ATOM 1031 C C . TYR A 1 135 ? -2.051 7.739 -6.928 1.00 86.81 135 TYR A C 1
ATOM 1033 O O . TYR A 1 135 ? -1.071 7.085 -6.567 1.00 86.81 135 TYR A O 1
ATOM 1041 N N . ASN A 1 136 ? -2.257 8.039 -8.211 1.00 89.44 136 ASN A N 1
ATOM 1042 C CA . ASN A 1 136 ? -1.213 7.846 -9.210 1.00 89.44 136 ASN A CA 1
ATOM 1043 C C . ASN A 1 136 ? -0.126 8.898 -8.998 1.00 89.44 136 ASN A C 1
ATOM 1045 O O . ASN A 1 136 ? -0.422 10.089 -8.900 1.00 89.44 136 ASN A O 1
ATOM 1049 N N . MET A 1 137 ? 1.124 8.457 -9.000 1.00 90.31 137 MET A N 1
ATOM 1050 C CA . MET A 1 137 ? 2.258 9.352 -9.169 1.00 90.31 137 MET A CA 1
ATOM 1051 C C . MET A 1 137 ? 2.195 10.016 -10.556 1.00 90.31 137 MET A C 1
ATOM 1053 O O . MET A 1 137 ? 1.640 9.439 -11.496 1.00 90.31 137 MET A O 1
ATOM 1057 N N . PRO A 1 138 ? 2.793 11.208 -10.733 1.00 91.56 138 PRO A N 1
ATOM 1058 C CA . PRO A 1 138 ? 2.770 11.942 -12.001 1.00 91.56 138 PRO A CA 1
ATOM 1059 C C . PRO A 1 138 ? 3.673 11.322 -13.089 1.00 91.56 138 PRO A C 1
ATOM 1061 O O . PRO A 1 138 ? 4.015 11.983 -14.067 1.00 91.56 138 PRO A O 1
ATOM 1064 N N . PHE A 1 139 ? 4.091 10.065 -12.925 1.00 92.31 139 PHE A N 1
ATOM 1065 C CA . PHE A 1 139 ? 4.935 9.321 -13.853 1.00 92.31 139 PHE A CA 1
ATOM 1066 C C . PHE A 1 139 ? 4.621 7.821 -13.793 1.00 92.31 139 PHE A C 1
ATOM 1068 O O . PHE A 1 139 ? 4.079 7.311 -12.814 1.00 92.31 139 PHE A O 1
ATOM 1075 N N . ASN A 1 140 ? 5.029 7.114 -14.846 1.00 93.38 140 ASN A N 1
ATOM 1076 C CA . ASN A 1 140 ? 4.944 5.661 -14.965 1.00 93.38 140 ASN A CA 1
ATOM 1077 C C . ASN A 1 140 ? 6.331 5.093 -15.279 1.00 93.38 140 ASN A C 1
ATOM 1079 O O . ASN A 1 140 ? 7.154 5.781 -15.886 1.00 93.38 140 ASN A O 1
ATOM 1083 N N . PHE A 1 141 ? 6.570 3.824 -14.953 1.00 94.06 141 PHE A N 1
ATOM 1084 C CA . PHE A 1 141 ? 7.756 3.124 -15.449 1.00 94.06 141 PHE A CA 1
ATOM 1085 C C . PHE A 1 141 ? 7.460 2.467 -16.790 1.00 94.06 141 PHE A C 1
ATOM 1087 O O . PHE A 1 141 ? 6.480 1.737 -16.924 1.00 94.06 141 PHE A O 1
ATOM 1094 N N . ALA A 1 142 ? 8.309 2.705 -17.783 1.00 92.44 142 ALA A N 1
ATOM 1095 C CA . ALA A 1 142 ? 8.191 2.034 -19.066 1.00 92.44 142 ALA A CA 1
ATOM 1096 C C . ALA A 1 142 ? 8.584 0.555 -18.949 1.00 92.44 142 ALA A C 1
ATOM 1098 O O . ALA A 1 142 ? 9.337 0.147 -18.058 1.00 92.44 142 ALA A O 1
ATOM 1099 N N . LYS A 1 143 ? 8.113 -0.269 -19.887 1.00 91.56 143 LYS A N 1
ATOM 1100 C CA . LYS A 1 143 ? 8.602 -1.643 -20.024 1.00 91.56 143 LYS A CA 1
ATOM 1101 C C . LYS A 1 143 ? 10.129 -1.646 -20.137 1.00 91.56 143 LYS A C 1
ATOM 1103 O O . LYS A 1 143 ? 10.716 -0.829 -20.838 1.00 91.56 143 LYS A O 1
ATOM 1108 N N . ASN A 1 144 ? 10.760 -2.613 -19.483 1.00 91.12 144 ASN A N 1
ATOM 1109 C CA . ASN A 1 144 ? 12.201 -2.794 -19.339 1.00 91.12 144 ASN A CA 1
ATOM 1110 C C . ASN A 1 144 ? 12.938 -1.784 -18.450 1.00 91.12 144 ASN A C 1
ATOM 1112 O O . ASN A 1 144 ? 14.151 -1.940 -18.295 1.00 91.12 144 ASN A O 1
ATOM 1116 N N . THR A 1 145 ? 12.264 -0.811 -17.826 1.00 94.25 145 THR A N 1
ATOM 1117 C CA . THR A 1 145 ? 12.917 0.064 -16.844 1.00 94.25 145 THR A CA 1
ATOM 1118 C C . THR A 1 145 ? 13.526 -0.778 -15.708 1.00 94.25 145 THR A C 1
ATOM 1120 O O . THR A 1 145 ? 12.822 -1.613 -15.127 1.00 94.25 145 THR A O 1
ATOM 1123 N N . PRO A 1 146 ? 14.824 -0.603 -15.393 1.00 95.19 146 PRO A N 1
ATOM 1124 C CA . PRO A 1 146 ? 15.455 -1.245 -14.246 1.00 95.19 146 PRO A CA 1
ATOM 1125 C C . PRO A 1 146 ? 15.011 -0.563 -12.949 1.00 95.19 146 PRO A C 1
ATOM 1127 O O . PRO A 1 146 ? 15.105 0.659 -12.806 1.00 95.19 146 PRO A O 1
ATOM 1130 N N . LEU A 1 147 ? 14.546 -1.367 -12.000 1.00 96.00 147 LEU A N 1
ATOM 1131 C CA . LEU A 1 147 ? 13.960 -0.930 -10.740 1.00 96.00 147 LEU A CA 1
ATOM 1132 C C . LEU A 1 147 ? 14.713 -1.574 -9.581 1.00 96.00 147 LEU A C 1
ATOM 1134 O O . LEU A 1 147 ? 14.911 -2.783 -9.569 1.00 96.00 147 LEU A O 1
ATOM 1138 N N . ARG A 1 148 ? 15.117 -0.784 -8.593 1.00 94.94 148 ARG A N 1
ATOM 1139 C CA . ARG A 1 148 ? 15.673 -1.276 -7.334 1.00 94.94 148 ARG A CA 1
ATOM 1140 C C . ARG A 1 148 ? 14.562 -1.328 -6.294 1.00 94.94 148 ARG A C 1
ATOM 1142 O O . ARG A 1 148 ? 13.884 -0.327 -6.084 1.00 94.94 148 ARG A O 1
ATOM 1149 N N . VAL A 1 149 ? 14.396 -2.466 -5.632 1.00 92.69 149 VAL A N 1
ATOM 1150 C CA . VAL A 1 149 ? 13.521 -2.583 -4.457 1.00 92.69 149 VAL A CA 1
ATOM 1151 C C . VAL A 1 149 ? 14.137 -1.806 -3.300 1.00 92.69 149 VAL A C 1
ATOM 1153 O O . VAL A 1 149 ? 15.330 -1.950 -3.035 1.00 92.69 149 VAL A O 1
ATOM 1156 N N . THR A 1 150 ? 13.347 -0.985 -2.617 1.00 89.12 150 THR A N 1
ATOM 1157 C CA . THR A 1 150 ? 13.817 -0.151 -1.503 1.00 89.12 150 THR A CA 1
ATOM 1158 C C . THR A 1 150 ? 12.844 -0.195 -0.333 1.00 89.12 150 THR A C 1
ATOM 1160 O O . THR A 1 150 ? 11.701 -0.626 -0.490 1.00 89.12 150 THR A O 1
ATOM 1163 N N . GLU A 1 151 ? 13.313 0.228 0.837 1.00 84.50 151 GLU A N 1
ATOM 1164 C CA . GLU A 1 151 ? 12.475 0.416 2.019 1.00 84.50 151 GLU A CA 1
ATOM 1165 C C . GLU A 1 151 ? 11.319 1.382 1.725 1.00 84.50 151 GLU A C 1
ATOM 1167 O O . GLU A 1 151 ? 11.535 2.408 1.063 1.00 84.50 151 GLU A O 1
ATOM 1172 N N . PRO A 1 152 ? 10.097 1.069 2.187 1.00 83.81 152 PRO A N 1
ATOM 1173 C CA . PRO A 1 152 ? 8.960 1.956 2.034 1.00 83.81 152 PRO A CA 1
ATOM 1174 C C . PRO A 1 152 ? 9.096 3.196 2.933 1.00 83.81 152 PRO A C 1
ATOM 1176 O O . PRO A 1 152 ? 9.838 3.179 3.917 1.00 83.81 152 PRO A O 1
ATOM 1179 N N . PRO A 1 153 ? 8.368 4.287 2.635 1.00 79.69 153 PRO A N 1
ATOM 1180 C CA . PRO A 1 153 ? 8.330 5.453 3.509 1.00 79.69 153 PRO A CA 1
ATOM 1181 C C . PRO A 1 153 ? 7.825 5.080 4.908 1.00 79.69 153 PRO A C 1
ATOM 1183 O O . PRO A 1 153 ? 6.933 4.241 5.043 1.00 79.69 153 PRO A O 1
ATOM 1186 N N . ALA A 1 154 ? 8.345 5.745 5.942 1.00 72.75 154 ALA A N 1
ATOM 1187 C CA . ALA A 1 154 ? 7.932 5.506 7.323 1.00 72.75 154 ALA A CA 1
ATOM 1188 C C . ALA A 1 154 ? 6.400 5.557 7.482 1.00 72.75 154 ALA A C 1
ATOM 1190 O O . ALA A 1 154 ? 5.737 6.474 6.992 1.00 72.75 154 ALA A O 1
ATOM 1191 N N . GLY A 1 155 ? 5.844 4.559 8.172 1.00 66.06 155 GLY A N 1
ATOM 1192 C CA . GLY A 1 155 ? 4.400 4.416 8.377 1.00 66.06 155 GLY A CA 1
ATOM 1193 C C . GLY A 1 155 ? 3.635 3.804 7.199 1.00 66.06 155 GLY A C 1
ATOM 1194 O O . GLY A 1 155 ? 2.411 3.710 7.273 1.00 66.06 155 GLY A O 1
ATOM 1195 N N . GLN A 1 156 ? 4.321 3.385 6.133 1.00 73.75 156 GLN A N 1
ATOM 1196 C CA . GLN A 1 156 ? 3.752 2.534 5.093 1.00 73.75 156 GLN A CA 1
ATOM 1197 C C . GLN A 1 156 ? 4.382 1.147 5.163 1.00 73.75 156 GLN A C 1
ATOM 1199 O O . GLN A 1 156 ? 5.600 0.997 5.140 1.00 73.75 156 GLN A O 1
ATOM 1204 N N . GLU A 1 157 ? 3.539 0.133 5.186 1.00 71.50 157 GLU A N 1
ATOM 1205 C CA . GLU A 1 157 ? 3.925 -1.264 5.158 1.00 71.50 157 GLU A CA 1
ATOM 1206 C C . GLU A 1 157 ? 3.595 -1.865 3.806 1.00 71.50 157 GLU A C 1
ATOM 1208 O O . GLU A 1 157 ? 2.589 -1.553 3.156 1.00 71.50 157 GLU A O 1
ATOM 1213 N N . SER A 1 158 ? 4.457 -2.776 3.379 1.00 68.25 158 SER A N 1
ATOM 1214 C CA . SER A 1 158 ? 4.205 -3.481 2.149 1.00 68.25 158 SER A CA 1
ATOM 1215 C C . SER A 1 158 ? 3.009 -4.411 2.288 1.00 68.25 158 SER A C 1
ATOM 1217 O O . SER A 1 158 ? 2.905 -5.237 3.188 1.00 68.25 158 SER A O 1
ATOM 1219 N N . GLN A 1 159 ? 2.108 -4.317 1.318 1.00 69.44 159 GLN A N 1
ATOM 1220 C CA . GLN A 1 159 ? 1.071 -5.318 1.137 1.00 69.44 159 GLN A CA 1
ATOM 1221 C C . GLN A 1 159 ? 1.614 -6.428 0.245 1.00 69.44 159 GLN A C 1
ATOM 1223 O O . GLN A 1 159 ? 2.401 -6.171 -0.664 1.00 69.44 159 GLN A O 1
ATOM 1228 N N . SER A 1 160 ? 1.139 -7.661 0.425 1.00 67.25 160 SER A N 1
ATOM 1229 C CA . SER A 1 160 ? 1.633 -8.847 -0.303 1.00 67.25 160 SER A CA 1
ATOM 1230 C C . SER A 1 160 ? 1.637 -8.723 -1.836 1.00 67.25 160 SER A C 1
ATOM 1232 O O . SER A 1 160 ? 2.296 -9.498 -2.525 1.00 67.25 160 SER A O 1
ATOM 1234 N N . LYS A 1 161 ? 0.910 -7.747 -2.388 1.00 81.38 161 LYS A N 1
ATOM 1235 C CA . LYS A 1 161 ? 0.776 -7.487 -3.825 1.00 81.38 161 LYS A CA 1
ATOM 1236 C C . LYS A 1 161 ? 1.505 -6.226 -4.307 1.00 81.38 161 LYS A C 1
ATOM 1238 O O . LYS A 1 161 ? 1.454 -5.948 -5.503 1.00 81.38 161 LYS A O 1
ATOM 1243 N N . TRP A 1 162 ? 2.161 -5.469 -3.429 1.00 87.75 162 TRP A N 1
ATOM 1244 C CA . TRP A 1 162 ? 2.767 -4.172 -3.744 1.00 87.75 162 TRP A CA 1
ATOM 1245 C C . TRP A 1 162 ? 4.227 -4.121 -3.309 1.00 87.75 162 TRP A C 1
ATOM 1247 O O . TRP A 1 162 ? 4.556 -4.441 -2.172 1.00 87.75 162 TRP A O 1
ATOM 1257 N N . VAL A 1 163 ? 5.097 -3.691 -4.218 1.00 91.44 163 VAL A N 1
ATOM 1258 C CA . VAL A 1 163 ? 6.542 -3.563 -3.988 1.00 91.44 163 VAL A CA 1
ATOM 1259 C C . VAL A 1 163 ? 6.908 -2.095 -4.084 1.00 91.44 163 VAL A C 1
ATOM 1261 O O . VA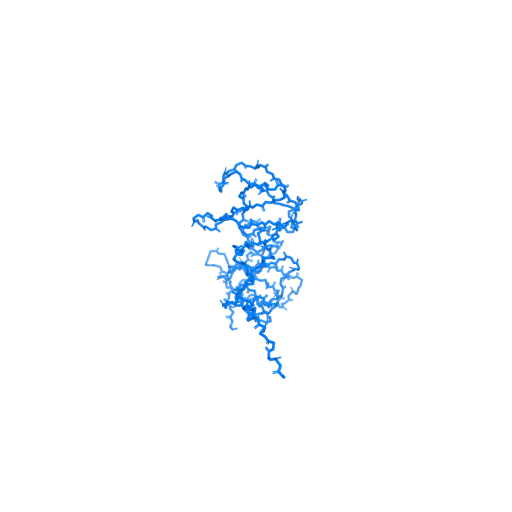L A 1 163 ? 6.460 -1.416 -5.011 1.00 91.44 163 VAL A O 1
ATOM 1264 N N . TYR A 1 164 ? 7.705 -1.608 -3.139 1.00 92.12 164 TYR A N 1
ATOM 1265 C CA . TYR A 1 164 ? 8.212 -0.246 -3.189 1.00 92.12 164 TYR A CA 1
ATOM 1266 C C . TYR A 1 164 ? 9.539 -0.238 -3.941 1.00 92.12 164 TYR A C 1
ATOM 1268 O O . TYR A 1 164 ? 10.468 -0.986 -3.622 1.00 92.12 164 TYR A O 1
ATOM 1276 N N . VAL A 1 165 ? 9.601 0.560 -5.002 1.00 94.12 165 VAL A N 1
ATOM 1277 C CA . VAL A 1 165 ? 10.717 0.536 -5.945 1.00 94.12 165 VAL A CA 1
ATOM 1278 C C . VAL A 1 165 ? 11.185 1.938 -6.291 1.00 94.12 165 VAL A C 1
ATOM 1280 O O . VAL A 1 165 ? 10.428 2.904 -6.236 1.00 94.12 165 VAL A O 1
ATOM 1283 N N . GLN A 1 166 ? 12.437 2.017 -6.716 1.00 94.50 166 GLN A N 1
ATOM 1284 C CA . GLN A 1 166 ? 13.096 3.204 -7.232 1.00 94.50 166 GLN A CA 1
ATOM 1285 C C . GLN A 1 166 ? 13.647 2.911 -8.631 1.00 94.50 166 GLN A C 1
ATOM 1287 O O . GLN A 1 166 ? 14.238 1.854 -8.860 1.00 94.50 166 GLN A O 1
ATOM 1292 N N . SER A 1 167 ? 13.507 3.846 -9.573 1.00 94.94 167 SER A N 1
ATOM 1293 C CA . SER A 1 167 ? 14.197 3.738 -10.863 1.00 94.94 167 SER A CA 1
ATOM 1294 C C . SER A 1 167 ? 15.708 3.838 -10.682 1.00 94.94 167 SER A C 1
ATOM 1296 O O . SER A 1 167 ? 16.218 4.786 -10.088 1.00 94.94 167 SER A O 1
ATOM 1298 N N . VAL A 1 168 ? 16.440 2.882 -11.256 1.00 93.38 168 VAL A N 1
ATOM 1299 C CA . VAL A 1 168 ? 17.912 2.895 -11.236 1.00 93.3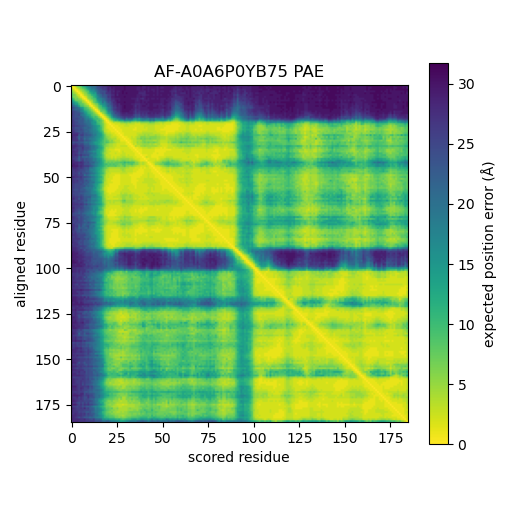8 168 VAL A CA 1
ATOM 1300 C C . VAL A 1 168 ? 18.469 4.051 -12.075 1.00 93.38 168 VAL A C 1
ATOM 1302 O O . VAL A 1 168 ? 19.543 4.564 -11.782 1.00 93.38 168 VAL A O 1
ATOM 1305 N N . GLN A 1 169 ? 17.741 4.477 -13.110 1.00 91.38 169 GLN A N 1
ATOM 1306 C CA . GLN A 1 169 ? 18.154 5.564 -14.004 1.00 91.38 169 GLN A CA 1
ATOM 1307 C C . GLN A 1 169 ? 17.750 6.943 -13.472 1.00 91.38 169 GLN A C 1
ATOM 1309 O O . GLN A 1 169 ? 18.442 7.928 -13.709 1.00 91.38 169 GLN A O 1
ATOM 1314 N N . THR A 1 170 ? 16.628 7.023 -12.755 1.00 91.94 170 THR A N 1
ATOM 1315 C CA . THR A 1 170 ? 16.080 8.280 -12.230 1.00 91.94 170 THR A CA 1
ATOM 1316 C C . THR A 1 170 ? 15.677 8.083 -10.769 1.00 91.94 170 THR A C 1
ATOM 1318 O O . THR A 1 170 ? 14.504 7.850 -10.490 1.00 91.94 170 THR A O 1
ATOM 1321 N N . PRO A 1 171 ? 16.617 8.190 -9.813 1.00 88.75 171 PRO A N 1
ATOM 1322 C CA . PRO A 1 171 ? 16.379 7.834 -8.408 1.00 88.75 171 PRO A CA 1
ATOM 1323 C C . PRO A 1 171 ? 15.254 8.613 -7.704 1.00 88.75 171 PRO A C 1
ATOM 1325 O O . PRO A 1 171 ? 14.741 8.166 -6.682 1.00 88.75 171 PRO A O 1
ATOM 1328 N N . GLN A 1 172 ? 14.853 9.769 -8.239 1.00 89.00 172 GLN A N 1
ATOM 1329 C CA . GLN A 1 172 ? 13.708 10.543 -7.741 1.00 89.00 172 GLN A CA 1
ATOM 1330 C C . GLN A 1 172 ? 12.357 9.891 -8.070 1.00 89.00 172 GLN A C 1
ATOM 1332 O O . GLN A 1 172 ? 11.362 10.163 -7.404 1.00 89.00 172 GLN A O 1
ATOM 1337 N N . GLN A 1 173 ? 12.308 9.029 -9.087 1.00 93.19 173 GLN A N 1
ATOM 1338 C CA . GLN A 1 173 ? 11.116 8.270 -9.429 1.00 93.19 173 GLN A CA 1
ATOM 1339 C C . GLN A 1 173 ? 11.042 7.028 -8.547 1.00 93.19 173 GLN A C 1
ATOM 1341 O O . GLN A 1 173 ? 11.688 6.010 -8.812 1.00 93.19 173 GLN A O 1
ATOM 1346 N N . MET A 1 174 ? 10.244 7.135 -7.493 1.00 92.88 174 MET A N 1
ATOM 1347 C CA . MET A 1 174 ? 9.983 6.068 -6.539 1.00 92.88 174 MET A CA 1
ATOM 1348 C C . MET A 1 174 ? 8.494 5.947 -6.244 1.00 92.88 174 MET A C 1
ATOM 1350 O O . MET A 1 174 ? 7.738 6.909 -6.379 1.00 92.88 174 MET A O 1
ATOM 1354 N N . GLY A 1 175 ? 8.072 4.757 -5.846 1.00 92.25 175 GLY A N 1
ATOM 1355 C CA . GLY A 1 175 ? 6.695 4.523 -5.451 1.00 92.25 175 GLY A CA 1
ATOM 1356 C C . GLY A 1 175 ? 6.330 3.052 -5.442 1.00 92.25 175 GLY A C 1
ATOM 1357 O O . GLY A 1 175 ? 7.147 2.168 -5.714 1.00 92.25 175 GLY A O 1
ATOM 1358 N N . TRP A 1 176 ? 5.067 2.800 -5.135 1.00 92.94 176 TRP A N 1
ATOM 1359 C CA . TRP A 1 176 ? 4.499 1.467 -5.100 1.00 92.94 176 TRP A CA 1
ATOM 1360 C C . TRP A 1 176 ? 4.104 1.007 -6.488 1.00 92.94 176 TRP A C 1
ATOM 1362 O O . TRP A 1 176 ? 3.368 1.682 -7.209 1.00 92.94 176 TRP A O 1
ATOM 1372 N N . VAL A 1 177 ? 4.551 -0.189 -6.841 1.00 93.00 177 VAL A N 1
ATOM 1373 C CA . VAL A 1 177 ? 4.153 -0.868 -8.070 1.00 93.00 177 VAL A CA 1
ATOM 1374 C C . VAL A 1 177 ? 3.518 -2.203 -7.741 1.00 93.00 177 VAL A C 1
ATOM 1376 O O . VAL A 1 177 ? 3.839 -2.853 -6.742 1.00 93.00 177 VAL A O 1
ATOM 1379 N N . TRP A 1 178 ? 2.599 -2.628 -8.599 1.00 90.50 178 TRP A N 1
ATOM 1380 C CA . TRP A 1 178 ? 1.955 -3.919 -8.436 1.00 90.50 178 TRP A CA 1
ATOM 1381 C C . TRP A 1 178 ? 2.955 -5.040 -8.746 1.00 90.50 178 TRP A C 1
ATOM 1383 O O . TRP A 1 178 ? 3.567 -5.056 -9.816 1.00 90.50 178 TRP A O 1
ATOM 1393 N N . ARG A 1 179 ? 3.125 -5.984 -7.813 1.00 90.19 179 ARG A N 1
ATOM 1394 C CA . ARG A 1 179 ? 4.126 -7.064 -7.890 1.00 90.19 179 ARG A CA 1
ATOM 1395 C C . ARG A 1 179 ? 4.103 -7.843 -9.217 1.00 90.19 179 ARG A C 1
ATOM 1397 O O . ARG A 1 179 ? 5.192 -8.116 -9.721 1.00 90.19 179 ARG A O 1
ATOM 1404 N N . PRO A 1 180 ? 2.937 -8.187 -9.803 1.00 90.88 180 PRO A N 1
ATOM 1405 C CA . PRO A 1 180 ? 2.863 -8.899 -11.081 1.00 90.88 180 PRO A CA 1
ATOM 1406 C C . PRO A 1 180 ? 3.393 -8.119 -12.287 1.00 90.88 180 PRO A C 1
ATOM 1408 O O . PRO A 1 180 ? 3.680 -8.724 -13.312 1.00 90.88 180 PRO A O 1
ATOM 1411 N N . TYR A 1 181 ? 3.533 -6.794 -12.191 1.00 92.62 181 TYR A N 1
ATOM 1412 C CA . TYR A 1 181 ? 4.059 -5.970 -13.283 1.00 92.62 181 TYR A CA 1
ATOM 1413 C C . TYR A 1 181 ? 5.582 -5.871 -13.286 1.00 92.62 181 TYR A C 1
ATOM 1415 O O . TYR A 1 181 ? 6.152 -5.265 -14.195 1.00 92.62 181 TYR A O 1
ATOM 1423 N N . ILE A 1 182 ? 6.254 -6.469 -12.304 1.00 93.25 182 ILE A N 1
ATOM 1424 C CA . ILE A 1 182 ? 7.710 -6.484 -12.222 1.00 93.25 182 ILE A CA 1
ATOM 1425 C C . ILE A 1 182 ? 8.237 -7.915 -12.147 1.00 93.25 182 ILE A C 1
ATOM 1427 O O . ILE A 1 182 ? 7.696 -8.774 -11.451 1.00 93.25 182 ILE A O 1
ATOM 1431 N N . GLN A 1 183 ? 9.346 -8.160 -12.831 1.00 94.12 183 GLN A N 1
ATOM 1432 C CA . GLN A 1 183 ? 10.092 -9.409 -12.746 1.00 94.12 183 GLN A CA 1
ATOM 1433 C C . GLN A 1 183 ? 11.378 -9.152 -11.968 1.00 94.12 183 GLN A C 1
ATOM 1435 O O . GLN A 1 183 ? 12.155 -8.282 -12.345 1.00 94.12 183 GLN A O 1
ATOM 1440 N N . CYS A 1 184 ? 11.582 -9.875 -10.874 1.00 89.75 184 CYS A N 1
ATOM 1441 C CA . CYS A 1 184 ? 12.763 -9.749 -10.023 1.00 89.75 184 CYS A CA 1
ATOM 1442 C C . CYS A 1 184 ? 13.532 -11.063 -10.100 1.00 89.75 184 CYS A C 1
ATOM 1444 O O . CYS A 1 184 ? 12.891 -12.115 -10.018 1.00 89.75 184 CYS A O 1
ATOM 1446 N N . ASN A 1 185 ? 14.847 -10.977 -10.284 1.00 73.06 185 ASN A N 1
ATOM 1447 C CA . ASN A 1 185 ? 15.753 -12.125 -10.329 1.00 73.06 185 ASN A CA 1
ATOM 1448 C C . ASN A 1 185 ? 16.444 -12.318 -8.983 1.00 73.06 185 ASN A C 1
ATOM 1450 O O . ASN A 1 185 ? 16.700 -11.288 -8.317 1.00 73.06 185 ASN A O 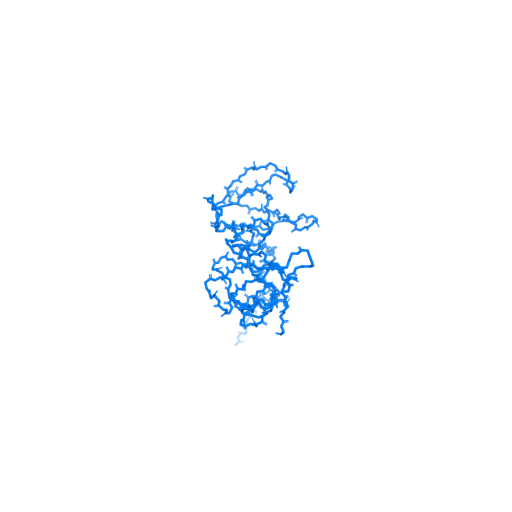1
#